Protein AF-A0A0E4FWB7-F1 (afdb_monomer_lite)

Sequence (224 aa):
MNDGNAMGQVIQIDEARIRDHLGEMVRGTVEETLNAMLEAEADQLCGAGRYERSPARQDTRAGSYERTLQTKAGDVNLKVPKLRRQTFETAIIERYRRRESSVEEALIEMYLAGISVWRVEDITEALWGTRVSPSTVSNLNKKIYTKIEAWRNRRIEGEHPPASPCVAPMEPIPVGETLSEDVASAQDGIAAKAASDHQELHDPPGQRQIGPVRSAPGPVNRRE

Secondary structure (DSSP, 8-state):
----SSSS-S----HHHHHHHHHHHHHHHHHHHHHHHHHHHHHHHHTS-TT---TT----EEEEEEEEEEETTEEEEEEEEEESSS----SSS-TT--B-HHHHHHHHHHHHTT--HHHHHHHHHHHHS-PPPHHHHHHHHHHHHHHHHHHHTSPPPS-PPPPPPPPPPPPPP--SS-HHHHHHHHHHHHHHHHHHHHHTTTS-S-----PPP-PPPPPP----

Foldseek 3Di:
DPPDPDPPPDDPPPVVVVVVVVLVVVLVVVQVVQQVVLQVLVCVVQVHHQVDDDPSGPWDWPFWDWDWAQEQSAIHIHTHIHIDPDGRQDPVDGDPHRYDPVVLVVLVVCVVVVNDLVNSQVVCCVRHVDGDDSVNSVVSVVVVVVVVVCVVPDDDDDDDDDDDDDPPPDPPPDPDDPCVPVVVVVVVVVVVVVVVVVVVVPDDPDDDDDPDDPDDDDDDDDDD

pLDDT: mean 75.45, std 18.62, range [37.5, 95.75]

Radius of gyration: 31.95 Å; chains: 1; bounding box: 83×54×104 Å

Organism: NCBI:txid1355477

Structure (mmCIF, N/CA/C/O backbone):
data_AF-A0A0E4FWB7-F1
#
_entry.id   AF-A0A0E4FWB7-F1
#
loop_
_atom_site.group_PDB
_atom_site.id
_atom_site.type_symbol
_atom_site.label_atom_id
_atom_site.label_alt_id
_atom_site.label_comp_id
_atom_site.label_asym_id
_atom_site.label_entity_id
_atom_site.label_seq_id
_atom_site.pdbx_PDB_ins_code
_atom_site.Cartn_x
_atom_site.Cartn_y
_atom_site.Cartn_z
_atom_site.occupancy
_atom_site.B_iso_or_equiv
_atom_site.auth_seq_id
_atom_site.auth_comp_id
_atom_site.auth_asym_id
_atom_site.auth_atom_id
_atom_site.pdbx_PDB_model_num
ATOM 1 N N . MET A 1 1 ? -37.761 -2.771 -54.861 1.00 48.12 1 MET A N 1
ATOM 2 C CA . MET A 1 1 ? -37.577 -3.594 -53.650 1.00 48.12 1 MET A CA 1
ATOM 3 C C . MET A 1 1 ? -36.101 -3.926 -53.553 1.00 48.12 1 MET A C 1
ATOM 5 O O . MET A 1 1 ? -35.614 -4.621 -54.428 1.00 48.12 1 MET A O 1
ATOM 9 N N . ASN A 1 2 ? -35.394 -3.340 -52.590 1.00 45.91 2 ASN A N 1
ATOM 10 C CA . ASN A 1 2 ? -34.049 -3.751 -52.177 1.00 45.91 2 ASN A CA 1
ATOM 11 C C . ASN A 1 2 ? -33.867 -3.280 -50.730 1.00 45.91 2 ASN A C 1
ATOM 13 O O . ASN A 1 2 ? -33.162 -2.317 -50.438 1.00 45.91 2 ASN A O 1
ATOM 17 N N . ASP A 1 3 ? -34.580 -3.963 -49.838 1.00 55.09 3 ASP A N 1
ATOM 18 C CA . ASP A 1 3 ? -34.481 -3.828 -48.387 1.00 55.09 3 ASP A CA 1
ATOM 19 C C . ASP A 1 3 ? -33.274 -4.641 -47.906 1.00 55.09 3 ASP A C 1
ATOM 21 O O . ASP A 1 3 ? -33.408 -5.739 -47.373 1.00 55.09 3 ASP A O 1
ATOM 25 N N . GLY A 1 4 ? -32.071 -4.150 -48.208 1.00 54.97 4 GLY A N 1
ATOM 26 C CA . GLY A 1 4 ? -30.845 -4.944 -48.089 1.00 54.97 4 GLY A CA 1
ATOM 27 C C . GLY A 1 4 ? -29.730 -4.358 -47.231 1.00 54.97 4 GLY A C 1
ATOM 28 O O . GLY A 1 4 ? -28.634 -4.903 -47.275 1.00 54.97 4 GLY A O 1
ATOM 29 N N . ASN A 1 5 ? -29.930 -3.257 -46.493 1.00 55.69 5 ASN A N 1
ATOM 30 C CA . ASN A 1 5 ? -28.815 -2.660 -45.738 1.00 55.69 5 ASN A CA 1
ATOM 31 C C . ASN A 1 5 ? -29.201 -1.898 -44.456 1.00 55.69 5 ASN A C 1
ATOM 33 O O . ASN A 1 5 ? -28.629 -0.856 -44.155 1.00 55.69 5 ASN A O 1
ATOM 37 N N . ALA A 1 6 ? -30.180 -2.395 -43.697 1.00 54.75 6 ALA A N 1
ATOM 38 C CA . ALA A 1 6 ? -30.651 -1.730 -42.474 1.00 54.75 6 ALA A CA 1
ATOM 39 C C . ALA A 1 6 ? -30.245 -2.429 -41.160 1.00 54.75 6 ALA A C 1
ATOM 41 O O . ALA A 1 6 ? -30.795 -2.099 -40.118 1.00 54.75 6 ALA A O 1
ATOM 42 N N . MET A 1 7 ? -29.310 -3.391 -41.179 1.00 49.75 7 MET A N 1
ATOM 43 C CA . MET A 1 7 ? -28.989 -4.209 -39.988 1.00 49.75 7 MET A CA 1
ATOM 44 C C . MET A 1 7 ? -27.490 -4.277 -39.636 1.00 49.75 7 MET A C 1
ATOM 46 O O . MET A 1 7 ? -27.093 -5.070 -38.790 1.00 49.75 7 MET A O 1
ATOM 50 N N . GLY A 1 8 ? -26.644 -3.447 -40.259 1.00 50.94 8 GLY A N 1
ATOM 51 C CA . GLY A 1 8 ? -25.196 -3.412 -39.988 1.00 50.94 8 GLY A CA 1
ATOM 52 C C . GLY A 1 8 ? -24.760 -2.462 -38.862 1.00 50.94 8 GLY A C 1
ATOM 53 O O . GLY A 1 8 ? -23.623 -2.534 -38.405 1.00 50.94 8 GLY A O 1
ATOM 54 N N . GLN A 1 9 ? -25.641 -1.573 -38.397 1.00 61.91 9 GLN A N 1
ATOM 55 C CA . GLN A 1 9 ? -25.381 -0.675 -37.267 1.00 61.91 9 GLN A CA 1
ATOM 56 C C . GLN A 1 9 ? -26.078 -1.208 -36.019 1.00 61.91 9 GLN A C 1
ATOM 58 O O . GLN A 1 9 ? -27.188 -0.777 -35.730 1.00 61.91 9 GLN A O 1
ATOM 63 N N . VAL A 1 10 ? -25.480 -2.137 -35.272 1.00 59.16 10 VAL A N 1
ATOM 64 C CA . VAL A 1 10 ? -26.071 -2.484 -33.962 1.00 59.16 10 VAL A CA 1
ATOM 65 C C . VAL A 1 10 ? -25.082 -2.470 -32.801 1.00 59.16 10 VAL A C 1
ATOM 67 O O . VAL A 1 10 ? -25.498 -2.087 -31.717 1.00 59.16 10 VAL A O 1
ATOM 70 N N . ILE A 1 11 ? -23.781 -2.739 -32.959 1.00 65.62 11 ILE A N 1
ATOM 71 C CA . ILE A 1 11 ? -22.827 -2.538 -31.848 1.00 65.62 11 ILE A CA 1
ATOM 72 C C . ILE A 1 11 ? -21.464 -2.111 -32.402 1.00 65.62 11 ILE A C 1
ATOM 74 O O . ILE A 1 11 ? -20.654 -2.941 -32.803 1.00 65.62 11 ILE A O 1
ATOM 78 N N . GLN A 1 12 ? -21.201 -0.804 -32.439 1.00 65.19 12 GLN A N 1
ATOM 79 C CA . GLN A 1 12 ? -19.830 -0.303 -32.552 1.00 65.19 12 GLN A CA 1
ATOM 80 C C . GLN A 1 12 ? -19.196 -0.450 -31.167 1.00 65.19 12 GLN A C 1
ATOM 82 O O . GLN A 1 12 ? -19.492 0.324 -30.258 1.00 65.19 12 GLN A O 1
ATOM 87 N N . ILE A 1 13 ? -18.402 -1.504 -30.981 1.00 72.69 13 ILE A N 1
ATOM 88 C CA . ILE A 1 13 ? -17.624 -1.693 -29.760 1.00 72.69 13 ILE A CA 1
ATOM 89 C C . ILE A 1 13 ? -16.444 -0.726 -29.818 1.00 72.69 13 ILE A C 1
ATOM 91 O O . ILE A 1 13 ? -15.466 -0.962 -30.522 1.00 72.69 13 ILE A O 1
ATOM 95 N N . ASP A 1 14 ? -16.560 0.379 -29.091 1.00 81.56 14 ASP A N 1
ATOM 96 C CA . ASP A 1 14 ? -15.439 1.278 -28.855 1.00 81.56 14 ASP A CA 1
ATOM 97 C C . ASP A 1 14 ? -14.491 0.626 -27.838 1.00 81.56 14 ASP A C 1
ATOM 99 O O . ASP A 1 14 ? -14.748 0.590 -26.632 1.00 81.56 14 ASP A O 1
ATOM 103 N N . GLU A 1 15 ? -13.408 0.047 -28.349 1.00 78.62 15 GLU A N 1
ATOM 104 C CA . GLU A 1 15 ? -12.421 -0.686 -27.560 1.00 78.62 15 GLU A CA 1
ATOM 105 C C . GLU A 1 15 ? -11.712 0.197 -26.521 1.00 78.62 15 GLU A C 1
ATOM 107 O O . GLU A 1 15 ? -11.289 -0.307 -25.479 1.00 78.62 15 GLU A O 1
ATOM 112 N N . ALA A 1 16 ? -11.569 1.502 -26.773 1.00 80.50 16 ALA A N 1
ATOM 113 C CA . ALA A 1 16 ? -11.002 2.425 -25.792 1.00 80.50 16 ALA A CA 1
ATOM 114 C C . ALA A 1 16 ? -11.984 2.618 -24.631 1.00 80.50 16 ALA A C 1
ATOM 116 O O . ALA A 1 16 ? -11.637 2.392 -23.473 1.00 80.50 16 ALA A O 1
ATOM 117 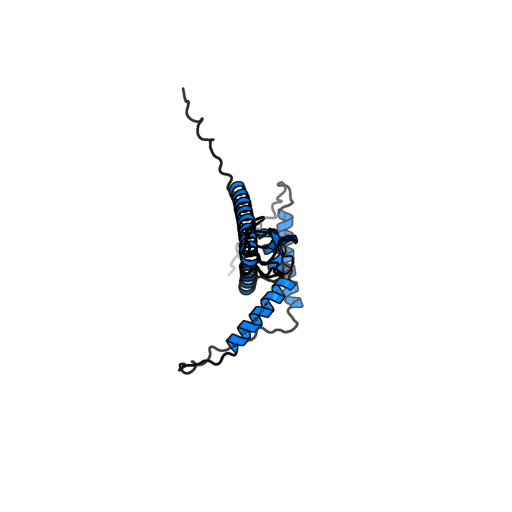N N . ARG A 1 17 ? -13.254 2.885 -24.949 1.00 81.75 17 ARG A N 1
ATOM 118 C CA . ARG A 1 17 ? -14.303 3.080 -23.942 1.00 81.75 17 ARG A CA 1
ATOM 119 C C . ARG A 1 17 ? -14.555 1.837 -23.086 1.00 81.75 17 ARG A C 1
ATOM 121 O O . ARG A 1 17 ? -14.819 1.965 -21.892 1.00 81.75 17 ARG A O 1
ATOM 128 N N . ILE A 1 18 ? -14.480 0.637 -23.669 1.00 86.00 18 ILE A N 1
ATOM 129 C CA . ILE A 1 18 ? -14.596 -0.613 -22.901 1.00 86.00 18 ILE A CA 1
ATOM 130 C C . ILE A 1 18 ? -13.411 -0.788 -21.954 1.00 86.00 18 ILE A C 1
ATOM 132 O O . ILE A 1 18 ? -13.620 -1.182 -20.808 1.00 86.00 18 ILE A O 1
ATOM 136 N N . ARG A 1 19 ? -12.182 -0.503 -22.405 1.00 83.69 19 ARG A N 1
ATOM 137 C CA . ARG A 1 19 ? -10.983 -0.614 -21.562 1.00 83.69 19 ARG A CA 1
ATOM 138 C C . ARG A 1 19 ? -11.035 0.337 -20.374 1.00 83.69 19 ARG A C 1
ATOM 140 O O . ARG A 1 19 ? -10.782 -0.108 -19.257 1.00 83.69 19 ARG A O 1
ATOM 147 N N . ASP A 1 20 ? -11.433 1.584 -20.599 1.00 84.81 20 ASP A N 1
ATOM 148 C CA . ASP A 1 20 ? -11.566 2.577 -19.531 1.00 84.81 20 ASP A CA 1
ATOM 149 C C . ASP A 1 20 ? -12.630 2.150 -18.516 1.00 84.81 20 ASP A C 1
ATOM 151 O O . ASP A 1 20 ? -12.369 2.093 -17.313 1.00 84.81 20 ASP A O 1
ATOM 155 N N . HIS A 1 21 ? -13.808 1.746 -19.000 1.00 86.38 21 HIS A N 1
ATOM 156 C CA . HIS A 1 21 ? -14.888 1.286 -18.134 1.00 86.38 21 HIS A CA 1
ATOM 157 C C . HIS A 1 21 ? -14.497 0.037 -17.332 1.00 86.38 21 HIS A C 1
ATOM 159 O O . HIS A 1 21 ? -14.759 -0.044 -16.133 1.00 86.38 21 HIS A O 1
ATOM 165 N N . LEU A 1 22 ? -13.826 -0.927 -17.967 1.00 87.94 22 LEU A N 1
ATOM 166 C CA . LEU A 1 22 ? -13.323 -2.117 -17.288 1.00 87.94 22 LEU A CA 1
ATOM 167 C C . LEU A 1 22 ?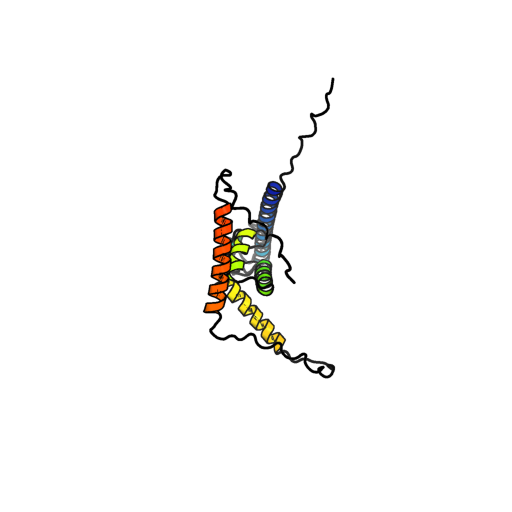 -12.285 -1.752 -16.220 1.00 87.94 22 LEU A C 1
ATOM 169 O O . LEU A 1 22 ? -12.335 -2.308 -15.125 1.00 87.94 22 LEU A O 1
ATOM 173 N N . GLY A 1 23 ? -11.385 -0.809 -16.508 1.00 86.62 23 GLY A N 1
ATOM 174 C CA . GLY A 1 23 ? -10.414 -0.298 -15.542 1.00 86.62 23 GLY A CA 1
ATOM 175 C C . GLY A 1 23 ? -11.087 0.301 -14.306 1.00 86.62 23 GLY A C 1
ATOM 176 O O . GLY A 1 23 ? -10.722 -0.033 -13.178 1.00 86.62 23 GLY A O 1
ATOM 177 N N . GLU A 1 24 ? -12.126 1.115 -14.500 1.00 87.50 24 GLU A N 1
ATOM 178 C CA . GLU A 1 24 ? -12.911 1.684 -13.401 1.00 87.50 24 GLU A CA 1
ATOM 179 C C . GLU A 1 24 ? -13.630 0.616 -12.574 1.00 87.50 24 GLU A C 1
ATOM 181 O O . GLU A 1 24 ? -13.594 0.681 -11.342 1.00 87.50 24 GLU A O 1
ATOM 186 N N . MET A 1 25 ? -14.241 -0.382 -13.223 1.00 91.50 25 MET A N 1
ATOM 187 C CA . MET A 1 25 ? -14.892 -1.491 -12.521 1.00 91.50 25 MET A CA 1
ATOM 188 C C . MET A 1 25 ? -13.889 -2.290 -11.691 1.00 91.50 25 MET A C 1
ATOM 190 O O . MET A 1 25 ? -14.137 -2.536 -10.514 1.00 91.50 25 MET A O 1
ATOM 194 N N . VAL A 1 26 ? -12.744 -2.659 -12.275 1.00 92.44 26 VAL A N 1
ATOM 195 C CA . VAL A 1 26 ? -11.693 -3.414 -11.576 1.00 92.44 26 VAL A CA 1
ATOM 196 C C . VAL A 1 26 ? -11.193 -2.627 -10.370 1.00 92.44 26 VAL A C 1
ATOM 198 O O . VAL A 1 26 ? -11.121 -3.182 -9.274 1.00 92.44 26 VAL A O 1
ATOM 201 N N . ARG A 1 27 ? -10.908 -1.331 -10.533 1.00 91.00 27 ARG A N 1
ATOM 202 C CA . ARG A 1 27 ? -10.499 -0.457 -9.426 1.00 91.00 27 ARG A CA 1
ATOM 203 C C . ARG A 1 27 ? -11.557 -0.417 -8.322 1.00 91.00 27 ARG A C 1
ATOM 205 O O . ARG A 1 27 ? -11.210 -0.572 -7.155 1.00 91.00 27 ARG A O 1
ATOM 212 N N . GLY A 1 28 ? -12.832 -0.264 -8.682 1.00 93.50 28 GLY A N 1
ATOM 213 C CA . GLY A 1 28 ? -13.946 -0.259 -7.730 1.00 93.50 28 GLY A CA 1
ATOM 214 C C . GLY A 1 28 ? -14.085 -1.579 -6.968 1.00 93.50 28 GLY A C 1
ATOM 215 O O . GLY A 1 28 ? -14.204 -1.574 -5.745 1.00 93.50 28 GLY A O 1
ATOM 216 N N . THR A 1 29 ? -13.988 -2.718 -7.658 1.00 95.06 29 THR A N 1
ATOM 217 C CA . THR A 1 29 ? -14.034 -4.042 -7.021 1.00 95.06 29 THR A CA 1
ATOM 218 C C . THR A 1 29 ? -12.842 -4.265 -6.093 1.00 95.06 29 THR A C 1
ATOM 220 O O . THR A 1 29 ? -13.014 -4.798 -4.997 1.00 95.06 29 THR A O 1
ATOM 223 N N . VAL A 1 30 ? -11.636 -3.843 -6.488 1.00 93.44 30 VAL A N 1
ATOM 224 C CA . VAL A 1 30 ? -10.444 -3.911 -5.628 1.00 93.44 30 VAL A CA 1
ATOM 225 C C . VAL A 1 30 ? -10.639 -3.054 -4.377 1.00 93.44 30 VAL A C 1
ATOM 227 O O . VAL A 1 30 ? -10.372 -3.528 -3.274 1.00 93.44 30 VAL A O 1
ATOM 230 N N . GLU A 1 31 ? -11.156 -1.833 -4.522 1.00 94.81 31 GLU A N 1
ATOM 231 C CA . GLU A 1 31 ? -11.464 -0.947 -3.395 1.00 94.81 31 GLU A CA 1
ATOM 232 C C . GLU A 1 31 ? -12.450 -1.574 -2.412 1.00 94.81 31 GLU A C 1
ATOM 234 O O . GLU A 1 31 ? -12.192 -1.622 -1.206 1.00 94.81 31 GLU A O 1
ATOM 239 N N . GLU A 1 32 ? -13.569 -2.079 -2.920 1.00 95.75 32 GLU A N 1
ATOM 240 C CA . GLU A 1 32 ? -14.603 -2.707 -2.105 1.00 95.75 32 GLU A CA 1
ATOM 241 C C . GLU A 1 32 ? -14.064 -3.944 -1.383 1.00 95.75 32 GLU A C 1
ATOM 243 O O . GLU A 1 32 ? -14.245 -4.084 -0.173 1.00 95.75 32 GLU A O 1
ATOM 248 N N . THR A 1 33 ? -13.326 -4.796 -2.097 1.00 95.19 33 THR A N 1
ATOM 249 C CA . THR A 1 33 ? -12.763 -6.030 -1.539 1.00 95.19 33 THR A CA 1
ATOM 250 C C . THR A 1 33 ? -11.736 -5.725 -0.450 1.00 95.19 33 THR A C 1
ATOM 252 O O . THR A 1 33 ? -11.799 -6.309 0.631 1.00 95.19 33 THR A O 1
ATOM 255 N N . LEU A 1 34 ? -10.815 -4.781 -0.679 1.00 93.44 34 LEU A N 1
ATOM 256 C CA . LEU A 1 34 ? -9.826 -4.381 0.328 1.00 93.44 34 LEU A CA 1
ATOM 257 C C . LEU A 1 34 ? -10.506 -3.809 1.576 1.00 93.44 34 LEU A C 1
ATOM 259 O O . LEU A 1 34 ? -10.158 -4.189 2.693 1.00 93.44 34 LEU A O 1
ATOM 263 N N . ASN A 1 35 ? -11.507 -2.946 1.404 1.00 94.88 35 ASN A N 1
ATOM 264 C CA . ASN A 1 35 ? -12.256 -2.377 2.522 1.00 94.88 35 ASN A CA 1
ATOM 265 C C . ASN A 1 35 ? -13.054 -3.4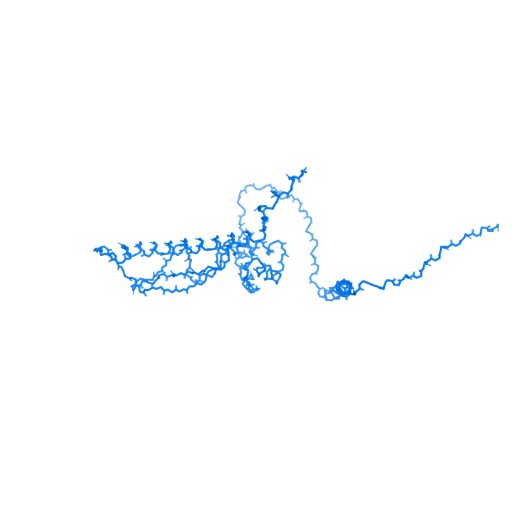39 3.296 1.00 94.88 35 ASN A C 1
ATOM 267 O O . ASN A 1 35 ? -13.068 -3.411 4.528 1.00 94.88 35 ASN A O 1
ATOM 271 N N . ALA A 1 36 ? -13.663 -4.402 2.603 1.00 94.50 36 ALA A N 1
ATOM 272 C CA . ALA A 1 36 ? -14.372 -5.515 3.229 1.00 94.50 36 ALA A CA 1
ATOM 273 C C . ALA A 1 36 ? -13.429 -6.414 4.041 1.00 94.50 36 ALA A C 1
ATOM 275 O O . ALA A 1 36 ? -13.768 -6.826 5.150 1.00 94.50 36 ALA A O 1
ATOM 276 N N . MET A 1 37 ? -12.223 -6.683 3.536 1.00 94.06 37 MET A N 1
ATOM 277 C CA . MET A 1 37 ? -11.242 -7.477 4.274 1.00 94.06 37 MET A CA 1
ATOM 278 C C . MET A 1 37 ? -10.705 -6.742 5.514 1.00 94.06 37 MET A C 1
ATOM 280 O O . MET A 1 37 ? -10.560 -7.363 6.563 1.00 94.06 37 MET A O 1
ATOM 284 N N . LEU A 1 38 ? -10.476 -5.424 5.440 1.00 92.81 38 LEU A N 1
ATOM 285 C CA . LEU A 1 38 ? -10.094 -4.617 6.611 1.00 92.81 38 LEU A CA 1
ATOM 286 C C . LEU A 1 38 ? -11.182 -4.630 7.695 1.00 92.81 38 LEU A C 1
ATOM 288 O O . LEU A 1 38 ? -10.888 -4.699 8.887 1.00 92.81 38 LEU A O 1
ATOM 292 N N . GLU A 1 39 ? -12.445 -4.567 7.286 1.00 91.75 39 GLU A N 1
ATOM 293 C CA . GLU A 1 39 ? -13.592 -4.671 8.186 1.00 91.75 39 GLU A CA 1
ATOM 294 C C . GLU A 1 39 ? -13.659 -6.055 8.855 1.00 91.75 39 GLU A C 1
ATOM 296 O O . GLU A 1 39 ? -13.852 -6.143 10.069 1.00 91.75 39 GLU A O 1
ATOM 301 N N . ALA A 1 40 ? -13.426 -7.125 8.089 1.00 92.50 40 ALA A N 1
ATOM 302 C CA . ALA A 1 40 ? -13.397 -8.492 8.600 1.00 92.50 40 ALA A CA 1
ATOM 303 C C . ALA A 1 40 ? -12.245 -8.726 9.594 1.00 92.50 40 ALA A C 1
ATOM 305 O O . ALA A 1 40 ? -12.457 -9.324 10.649 1.00 92.50 40 ALA A O 1
ATOM 306 N N . GLU A 1 41 ? -11.040 -8.217 9.317 1.00 92.31 41 GLU A N 1
ATOM 307 C CA . GLU A 1 41 ? -9.925 -8.265 10.275 1.00 92.31 41 GLU A CA 1
ATOM 308 C C . GLU A 1 41 ? -10.251 -7.485 11.558 1.00 92.31 41 GLU A C 1
ATOM 310 O O . GLU A 1 41 ? -9.935 -7.933 12.661 1.00 92.31 41 GLU A O 1
ATOM 315 N N . ALA A 1 42 ? -10.942 -6.345 11.451 1.00 91.19 42 ALA A N 1
ATOM 316 C CA . ALA A 1 42 ? -11.376 -5.587 12.622 1.00 91.19 42 ALA A CA 1
ATOM 317 C C . ALA A 1 42 ? -12.389 -6.356 13.478 1.00 91.19 42 ALA A C 1
ATOM 319 O O . ALA A 1 42 ? -12.338 -6.255 14.705 1.00 91.19 42 ALA A O 1
ATOM 320 N N . ASP A 1 43 ? -13.281 -7.135 12.867 1.00 91.19 43 ASP A N 1
ATOM 321 C CA . ASP A 1 43 ? -14.206 -8.009 13.595 1.00 91.19 43 ASP A CA 1
ATOM 322 C C . ASP A 1 43 ? -13.479 -9.154 14.297 1.00 91.19 43 ASP A C 1
ATOM 324 O O . ASP A 1 43 ? -13.768 -9.433 15.463 1.00 91.19 43 ASP A O 1
ATOM 328 N N . GLN A 1 44 ? -12.484 -9.755 13.640 1.00 90.06 44 GLN A N 1
ATOM 329 C CA . GLN A 1 44 ? -11.645 -10.790 14.246 1.00 90.06 44 GLN A CA 1
ATOM 330 C C . GLN A 1 44 ? -10.868 -10.255 15.455 1.00 90.06 44 GLN A C 1
ATOM 332 O O . GLN A 1 44 ? -10.886 -10.879 16.515 1.00 90.06 44 GLN A O 1
ATOM 337 N N . LEU A 1 45 ? -10.258 -9.070 15.342 1.00 89.12 45 LEU A N 1
ATOM 338 C CA . LEU A 1 45 ? -9.546 -8.425 16.452 1.00 89.12 45 LEU A CA 1
ATOM 339 C C . LEU A 1 45 ? -10.486 -7.998 17.590 1.00 89.12 45 LEU A C 1
ATOM 341 O O . LEU A 1 45 ? -10.120 -8.076 18.764 1.00 89.12 45 LEU A O 1
ATOM 345 N N . CYS A 1 46 ? -11.706 -7.554 17.270 1.00 89.25 46 CYS A N 1
ATOM 346 C CA . CYS A 1 46 ? -12.719 -7.235 18.279 1.00 89.25 46 CYS A CA 1
ATOM 347 C C . CYS A 1 46 ? -13.310 -8.487 18.948 1.00 89.25 46 CYS A C 1
ATOM 349 O O . CYS A 1 46 ? -13.828 -8.378 20.063 1.00 89.25 46 CYS A O 1
ATOM 351 N N . GLY A 1 47 ? -13.283 -9.638 18.269 1.00 89.31 47 GLY A N 1
ATOM 352 C CA . GLY A 1 47 ? -13.978 -10.868 18.659 1.00 89.31 47 GLY A CA 1
ATOM 353 C C . GLY A 1 47 ? -15.506 -10.787 18.542 1.00 89.31 47 GLY A C 1
ATOM 354 O O . GLY A 1 47 ? -16.211 -11.592 19.148 1.00 89.31 47 GLY A O 1
ATOM 355 N N . ALA A 1 48 ? -16.029 -9.780 17.839 1.00 89.62 48 ALA A N 1
ATOM 356 C CA . ALA A 1 48 ? -17.460 -9.533 17.676 1.00 89.62 48 ALA A CA 1
ATOM 357 C C . ALA A 1 48 ? -17.708 -8.602 16.487 1.00 89.62 48 ALA A C 1
ATOM 359 O O . ALA A 1 48 ? -16.968 -7.628 16.310 1.00 89.62 48 ALA A O 1
ATOM 360 N N . GLY A 1 49 ? -18.797 -8.839 15.757 1.00 87.31 49 GLY A N 1
ATOM 361 C CA . GLY A 1 49 ? -19.213 -8.029 14.621 1.00 87.31 49 GLY A CA 1
ATOM 362 C C . GLY A 1 49 ? -19.571 -6.589 14.989 1.00 87.31 49 GLY A C 1
ATOM 363 O O . GLY A 1 49 ? -19.749 -6.210 16.161 1.00 87.31 49 GLY A O 1
ATOM 364 N N . ARG A 1 50 ? -19.728 -5.741 13.972 1.00 84.38 50 ARG A N 1
ATOM 365 C CA . ARG A 1 50 ? -20.161 -4.352 14.166 1.00 84.38 50 ARG A CA 1
ATOM 366 C C . ARG A 1 50 ? -21.540 -4.296 14.844 1.00 84.38 50 ARG A C 1
ATOM 368 O O . ARG A 1 50 ? -22.506 -4.869 14.362 1.00 84.38 50 ARG A O 1
ATOM 375 N N . TYR A 1 51 ? -21.621 -3.576 15.968 1.00 86.19 51 TYR A N 1
ATOM 376 C CA . TYR A 1 51 ? -22.811 -3.456 16.836 1.00 86.19 51 TYR A CA 1
ATOM 377 C C . TYR A 1 51 ? -23.309 -4.755 17.492 1.00 86.19 51 TYR A C 1
ATOM 379 O O . TYR A 1 51 ? -24.295 -4.726 18.229 1.00 86.19 51 TYR A O 1
ATOM 387 N N . GLU A 1 52 ? -22.610 -5.872 17.308 1.00 88.44 52 GLU A N 1
ATOM 388 C CA . GLU A 1 52 ? -22.967 -7.137 17.936 1.00 88.44 52 GLU A CA 1
ATOM 389 C C . GLU A 1 52 ? -22.701 -7.093 19.448 1.00 88.44 52 GLU A C 1
ATOM 391 O O . GLU A 1 52 ? -21.622 -6.695 19.910 1.00 88.44 52 GLU A O 1
ATOM 396 N N . ARG A 1 53 ? -23.686 -7.511 20.244 1.00 87.12 53 ARG A N 1
ATOM 397 C CA . ARG A 1 53 ? -23.519 -7.666 21.691 1.00 87.12 53 ARG A CA 1
ATOM 398 C C . ARG A 1 53 ? -23.028 -9.076 21.978 1.00 87.12 53 ARG A C 1
ATOM 400 O O . ARG A 1 53 ? -23.825 -10.001 22.054 1.00 87.12 53 ARG A O 1
ATOM 407 N N . SER A 1 54 ? -21.721 -9.209 22.165 1.00 89.12 54 SER A N 1
ATOM 408 C CA . SER A 1 54 ? -21.087 -10.463 22.562 1.00 89.12 54 SER A CA 1
ATOM 409 C C . SER A 1 54 ? -20.330 -10.271 23.877 1.00 89.12 54 SER A C 1
ATOM 411 O O . SER A 1 54 ? -19.622 -9.268 24.020 1.00 89.12 54 SER A O 1
ATOM 413 N N . PRO A 1 55 ? -20.440 -11.209 24.836 1.00 86.38 55 PRO A N 1
ATOM 414 C CA . PRO A 1 55 ? -19.635 -11.181 26.055 1.00 86.38 55 PRO A CA 1
ATOM 415 C C . PRO A 1 55 ? -18.140 -11.410 25.777 1.00 86.38 55 PRO A C 1
ATOM 417 O O . PRO A 1 55 ? -17.315 -11.062 26.613 1.00 86.38 55 PRO A O 1
ATOM 420 N N . ALA A 1 56 ? -17.783 -11.953 24.606 1.00 86.56 56 ALA A N 1
ATOM 421 C CA . ALA A 1 56 ? -16.400 -12.174 24.180 1.00 86.56 56 ALA A CA 1
ATOM 422 C C . ALA A 1 56 ? -15.748 -10.939 23.523 1.00 86.56 56 ALA A C 1
ATOM 424 O O . ALA A 1 56 ? -14.599 -11.012 23.089 1.00 86.56 56 ALA A O 1
ATOM 425 N N . ARG A 1 57 ? -16.461 -9.804 23.432 1.00 89.25 57 ARG A N 1
ATOM 426 C CA . ARG A 1 57 ? -15.953 -8.573 22.810 1.00 89.25 57 ARG A CA 1
ATOM 427 C C . ARG A 1 57 ? -14.743 -8.037 23.583 1.00 89.25 57 ARG A C 1
ATOM 429 O O . ARG A 1 57 ? -14.870 -7.625 24.734 1.00 89.25 57 ARG A O 1
ATOM 436 N N . GLN A 1 58 ? -13.599 -7.962 22.911 1.00 88.06 58 GLN A N 1
ATOM 437 C CA . GLN A 1 58 ? -12.346 -7.466 23.490 1.00 88.06 58 GLN A CA 1
ATOM 438 C C . GLN A 1 58 ? -12.171 -5.955 23.309 1.00 88.06 58 GLN A C 1
ATOM 440 O O . GLN A 1 58 ? -11.628 -5.276 24.182 1.00 88.06 58 GLN A O 1
ATOM 445 N N . ASP A 1 59 ? -12.647 -5.413 22.185 1.00 88.38 59 ASP A N 1
ATOM 446 C CA . ASP A 1 59 ? -12.541 -3.988 21.880 1.00 88.38 59 ASP A CA 1
ATOM 447 C C . ASP A 1 59 ? -13.768 -3.457 21.115 1.00 88.38 59 ASP A C 1
ATOM 449 O O . ASP A 1 59 ? -14.670 -4.187 20.686 1.00 88.38 59 ASP A O 1
ATOM 453 N N . THR A 1 60 ? -13.840 -2.135 20.999 1.00 88.94 60 THR A N 1
ATOM 454 C CA . THR A 1 60 ? -14.881 -1.404 20.280 1.00 88.94 60 THR A CA 1
ATOM 455 C C . THR A 1 60 ? -14.248 -0.445 19.286 1.00 88.94 60 THR A C 1
ATOM 457 O O . THR A 1 60 ? -13.168 0.102 19.505 1.00 88.94 60 THR A O 1
ATOM 460 N N . ARG A 1 61 ? -14.957 -0.197 18.190 1.00 89.88 61 ARG A N 1
ATOM 461 C CA . ARG A 1 61 ? -14.497 0.696 17.131 1.00 89.88 61 ARG A CA 1
ATOM 462 C C . ARG A 1 61 ? -14.653 2.172 17.512 1.00 89.88 61 ARG A C 1
ATOM 464 O O . ARG A 1 61 ? -15.597 2.568 18.199 1.00 89.88 61 ARG A O 1
ATOM 471 N N . ALA A 1 62 ? -13.723 2.987 17.032 1.00 91.56 62 ALA A N 1
ATOM 472 C CA . ALA A 1 62 ? -13.609 4.428 17.248 1.00 91.56 62 ALA A CA 1
ATOM 473 C C . ALA A 1 62 ? -13.734 5.214 15.927 1.00 91.56 62 ALA A C 1
ATOM 475 O O . ALA A 1 62 ? -13.098 6.251 15.750 1.00 91.56 62 ALA A O 1
ATOM 476 N N . GLY A 1 63 ? -14.527 4.695 14.984 1.00 91.00 63 GLY A N 1
ATOM 477 C CA . GLY A 1 63 ? -14.637 5.226 13.625 1.00 91.00 63 GLY A CA 1
ATOM 478 C C . GLY A 1 63 ? -13.575 4.654 12.684 1.00 91.00 63 GLY A C 1
ATOM 479 O O . GLY A 1 63 ? -13.050 3.564 12.913 1.00 91.00 63 GLY A O 1
ATOM 480 N N . SER A 1 64 ? -13.270 5.391 11.624 1.00 92.56 64 SER A N 1
ATOM 481 C CA . SER A 1 64 ? -12.278 5.035 10.607 1.00 92.56 64 SER A CA 1
ATOM 482 C C .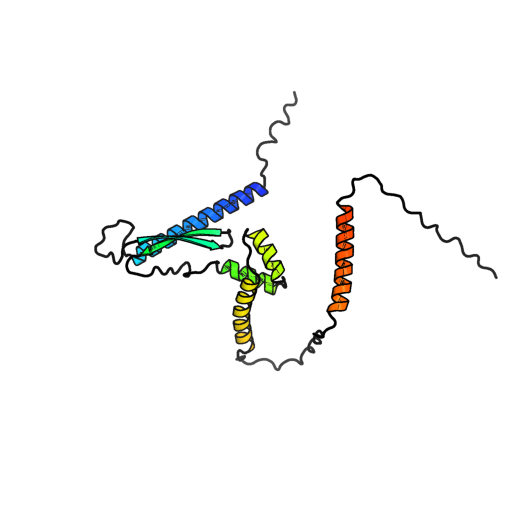 SER A 1 64 ? -11.508 6.278 10.160 1.00 92.56 64 SER A C 1
ATOM 484 O O . SER A 1 64 ? -11.851 7.409 10.515 1.00 92.56 64 SER A O 1
ATOM 486 N N . TYR A 1 65 ? -10.419 6.075 9.429 1.00 92.69 65 TYR A N 1
ATOM 487 C CA . TYR A 1 65 ? -9.752 7.131 8.673 1.00 92.69 65 TYR A CA 1
ATOM 488 C C . TYR A 1 65 ? -9.519 6.670 7.243 1.00 92.69 65 TYR A C 1
ATOM 490 O O . TYR A 1 65 ? -9.386 5.474 6.988 1.00 92.69 65 TYR A O 1
ATOM 498 N N . GLU A 1 66 ? -9.464 7.630 6.330 1.00 93.81 66 GLU A N 1
ATOM 499 C CA . GLU A 1 66 ? -9.220 7.363 4.919 1.00 93.81 66 GLU A CA 1
ATOM 500 C C . GLU A 1 66 ? -7.730 7.481 4.597 1.00 93.81 66 GLU A C 1
ATOM 502 O O . GLU A 1 66 ? -7.025 8.343 5.137 1.00 93.81 66 GLU A O 1
ATOM 507 N N . ARG A 1 67 ? -7.237 6.593 3.733 1.00 92.69 67 ARG A N 1
ATOM 508 C CA . ARG A 1 67 ? -5.915 6.705 3.113 1.00 92.69 67 ARG A CA 1
ATOM 509 C C . ARG A 1 67 ? -5.947 6.168 1.691 1.00 92.69 67 ARG A C 1
ATOM 511 O O . ARG A 1 67 ? -6.593 5.162 1.426 1.00 92.69 67 ARG A O 1
ATOM 518 N N . THR A 1 68 ? -5.166 6.775 0.810 1.00 92.25 68 THR A N 1
ATOM 519 C CA . THR A 1 68 ? -4.975 6.268 -0.552 1.00 92.25 68 THR A CA 1
ATOM 520 C C . THR A 1 68 ? -3.875 5.208 -0.579 1.00 92.25 68 THR A C 1
ATOM 522 O O . THR A 1 68 ? -2.821 5.385 0.045 1.00 92.25 68 THR A O 1
ATOM 525 N N . LEU A 1 69 ? -4.109 4.116 -1.305 1.00 91.56 69 LEU A N 1
ATOM 526 C CA . LEU A 1 69 ? -3.113 3.099 -1.635 1.00 91.56 69 LEU A CA 1
ATOM 527 C C . LEU A 1 69 ? -2.967 3.017 -3.153 1.00 91.56 69 LEU A C 1
ATOM 529 O O . LEU A 1 69 ? -3.958 2.849 -3.860 1.00 91.56 69 LEU A O 1
ATOM 533 N N . GLN A 1 70 ? -1.728 3.093 -3.635 1.00 89.12 70 GLN A N 1
ATOM 534 C CA . GLN A 1 70 ? -1.436 2.909 -5.053 1.00 89.12 70 GLN A CA 1
ATOM 535 C C . GLN A 1 70 ? -1.348 1.412 -5.351 1.00 89.12 70 GLN A C 1
ATOM 537 O O . GLN A 1 70 ? -0.513 0.707 -4.769 1.00 89.12 70 GLN A O 1
ATOM 542 N N . THR A 1 71 ? -2.211 0.936 -6.242 1.00 88.69 71 THR A N 1
ATOM 543 C CA . THR A 1 71 ? -2.263 -0.457 -6.701 1.00 88.69 71 THR A CA 1
ATOM 544 C C . THR A 1 71 ? -2.008 -0.521 -8.201 1.00 88.69 71 THR A C 1
ATOM 546 O O . THR A 1 71 ? -2.042 0.498 -8.891 1.00 88.69 71 THR A O 1
ATOM 549 N N . LYS A 1 72 ? -1.808 -1.723 -8.745 1.00 84.94 72 LYS A N 1
ATOM 550 C CA . LYS A 1 72 ? -1.693 -1.909 -10.201 1.00 84.94 72 LYS A CA 1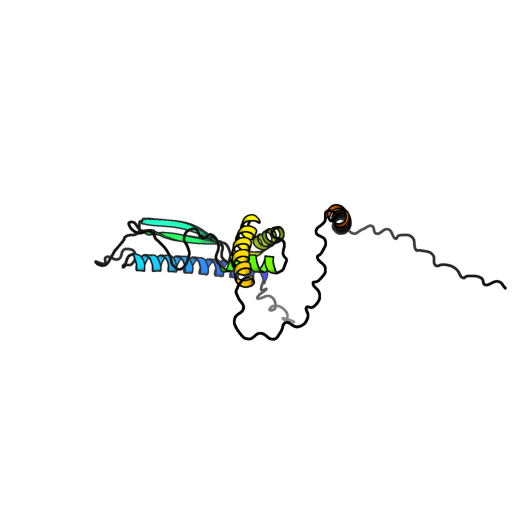
ATOM 551 C C . LYS A 1 72 ? -2.926 -1.424 -10.984 1.00 84.94 72 LYS A C 1
ATOM 553 O O . LYS A 1 72 ? -2.790 -1.020 -12.134 1.00 84.94 72 LYS A O 1
ATOM 558 N N . ALA A 1 73 ? -4.111 -1.468 -10.370 1.00 84.88 73 ALA A N 1
ATOM 559 C CA . ALA A 1 73 ? -5.361 -0.980 -10.958 1.00 84.88 73 ALA A CA 1
ATOM 560 C C . ALA A 1 73 ? -5.541 0.549 -10.828 1.00 84.88 73 ALA A C 1
ATOM 562 O O . ALA A 1 73 ? -6.552 1.088 -11.276 1.00 84.88 73 ALA A O 1
ATOM 563 N N . GLY A 1 74 ? -4.581 1.244 -10.210 1.00 85.94 74 GLY A N 1
ATOM 564 C CA . GLY A 1 74 ? -4.624 2.673 -9.916 1.00 85.94 74 GLY A CA 1
ATOM 565 C C . GLY A 1 74 ? -4.750 2.968 -8.421 1.00 85.94 74 GLY A C 1
ATOM 566 O O . GLY A 1 74 ? -4.570 2.096 -7.563 1.00 85.94 74 GLY A O 1
ATOM 567 N N . ASP A 1 75 ? -5.050 4.225 -8.109 1.00 89.44 75 ASP A N 1
ATOM 568 C CA . ASP A 1 75 ? -5.245 4.687 -6.736 1.00 89.44 75 ASP A CA 1
ATOM 569 C C . ASP A 1 75 ? -6.592 4.229 -6.170 1.00 89.44 75 ASP A C 1
ATOM 571 O O . ASP A 1 75 ? -7.642 4.421 -6.781 1.00 89.44 75 ASP A O 1
ATOM 575 N N . VAL A 1 76 ? -6.547 3.651 -4.972 1.00 92.19 76 VAL A N 1
ATOM 576 C CA . VAL A 1 76 ? -7.701 3.097 -4.257 1.00 92.19 76 VAL A CA 1
ATOM 577 C C . VAL A 1 76 ? -7.858 3.797 -2.908 1.00 92.19 76 VAL A C 1
ATOM 579 O O . VAL A 1 76 ? -6.861 4.006 -2.205 1.00 92.19 76 VAL A O 1
ATOM 582 N N . ASN A 1 77 ? -9.090 4.144 -2.511 1.00 93.94 77 ASN A N 1
ATOM 583 C CA . ASN A 1 77 ? -9.357 4.746 -1.201 1.00 93.94 77 ASN A CA 1
ATOM 584 C C . ASN A 1 77 ? -9.691 3.676 -0.145 1.00 93.94 77 ASN A C 1
ATOM 586 O O . ASN A 1 77 ? -10.682 2.949 -0.223 1.00 93.94 77 ASN A O 1
ATOM 590 N N . LEU A 1 78 ? -8.850 3.588 0.882 1.00 93.94 78 LEU A N 1
ATOM 591 C CA . LEU A 1 78 ? -9.001 2.650 1.986 1.00 93.94 78 LEU A CA 1
ATOM 592 C C . LEU A 1 78 ? -9.601 3.331 3.212 1.00 93.94 78 LEU A C 1
ATOM 594 O O . LEU A 1 78 ? -9.033 4.283 3.751 1.00 93.94 78 LEU A O 1
ATOM 598 N N . LYS A 1 79 ? -10.682 2.757 3.737 1.00 94.00 79 LYS A N 1
ATOM 599 C CA . LYS A 1 79 ? -11.338 3.145 4.989 1.00 94.00 79 LYS A CA 1
ATOM 600 C C . LYS A 1 79 ? -10.834 2.267 6.122 1.00 94.00 79 LYS A C 1
ATOM 602 O O . LYS A 1 79 ? -11.448 1.268 6.478 1.00 94.00 79 LYS A O 1
ATOM 607 N N . VAL A 1 80 ? -9.709 2.651 6.710 1.00 92.94 80 VAL A N 1
ATOM 608 C CA . VAL A 1 80 ? -9.051 1.858 7.751 1.00 92.94 80 VAL A CA 1
ATOM 609 C C . VAL A 1 80 ? -9.783 2.028 9.093 1.00 92.94 80 VAL A C 1
ATOM 611 O O . VAL A 1 80 ? -9.872 3.158 9.598 1.00 92.94 80 VAL A O 1
ATOM 614 N N . PRO A 1 81 ? -10.291 0.942 9.706 1.00 92.50 81 PRO A N 1
ATOM 615 C CA . PRO A 1 81 ? -10.932 0.995 11.015 1.00 92.50 81 PRO A CA 1
ATOM 616 C C . PRO A 1 81 ? -9.983 1.470 12.122 1.00 92.50 81 PRO A C 1
ATOM 618 O O . PRO A 1 81 ? -8.786 1.179 12.126 1.00 92.50 81 PRO A O 1
ATOM 621 N N . LYS A 1 82 ? -10.528 2.195 13.101 1.00 91.94 82 LYS A N 1
ATOM 622 C CA . LYS A 1 82 ? -9.840 2.527 14.354 1.00 91.94 82 LYS A CA 1
ATOM 623 C C . LYS A 1 82 ? -10.462 1.736 15.493 1.00 91.94 82 LYS A C 1
ATOM 625 O O . LYS A 1 82 ? -11.683 1.734 15.648 1.00 91.94 82 LYS A O 1
ATOM 630 N N . LEU A 1 83 ? -9.626 1.116 16.315 1.00 91.50 83 LEU A N 1
ATOM 631 C CA . LEU A 1 83 ? -10.033 0.475 17.564 1.00 91.50 83 LEU A CA 1
ATOM 632 C C . LEU A 1 83 ? -9.764 1.422 18.746 1.00 91.50 83 LEU A C 1
ATOM 634 O O . LEU A 1 83 ? -8.966 2.355 18.624 1.00 91.50 83 LEU A O 1
ATOM 638 N N . ARG A 1 84 ? -10.487 1.259 19.862 1.00 90.19 84 ARG A N 1
ATOM 639 C CA . ARG A 1 84 ? -10.387 2.168 21.019 1.00 90.19 84 ARG A CA 1
ATOM 640 C C . ARG A 1 84 ? -9.198 1.868 21.917 1.00 90.19 84 ARG A C 1
ATOM 642 O O . ARG A 1 84 ? -8.639 2.807 22.477 1.00 90.19 84 ARG A O 1
ATOM 649 N N . ARG A 1 85 ? -8.863 0.594 22.113 1.00 88.06 85 ARG A N 1
ATOM 650 C CA . ARG A 1 85 ? -7.813 0.169 23.048 1.00 88.06 85 ARG A CA 1
ATOM 651 C C . ARG A 1 85 ? -6.583 -0.336 22.311 1.00 88.06 85 ARG A C 1
ATOM 653 O O . ARG A 1 85 ? -5.474 -0.002 22.710 1.00 88.06 85 ARG A O 1
ATOM 660 N N . GLN A 1 86 ? -6.779 -1.137 21.268 1.00 85.25 86 GLN A N 1
ATOM 661 C CA . GLN A 1 86 ? -5.696 -1.781 20.531 1.00 85.25 86 GLN A CA 1
ATOM 662 C C . GLN A 1 86 ? -5.290 -0.978 19.292 1.00 85.25 86 GLN A C 1
ATOM 664 O O . GLN A 1 86 ? -6.103 -0.290 18.672 1.00 85.25 86 GLN A O 1
ATOM 669 N N . THR A 1 87 ? -4.022 -1.082 18.900 1.00 85.31 87 THR A N 1
ATOM 670 C CA . THR A 1 87 ? -3.582 -0.573 17.599 1.00 85.31 87 THR A CA 1
ATOM 671 C C . THR A 1 87 ? -4.067 -1.532 16.524 1.00 85.31 87 THR A C 1
ATOM 673 O O . THR A 1 87 ? -3.788 -2.723 16.580 1.00 85.31 87 THR A O 1
ATOM 676 N N . PHE A 1 88 ? -4.797 -1.011 15.540 1.00 86.88 88 PHE A N 1
ATOM 677 C CA . PHE A 1 88 ? -5.201 -1.798 14.383 1.00 86.88 88 PHE A CA 1
ATOM 678 C C . PHE A 1 88 ? -3.986 -2.026 13.472 1.00 86.88 88 PHE A C 1
ATOM 680 O O . PHE A 1 88 ? -3.486 -1.080 12.850 1.00 86.88 88 PHE A O 1
ATOM 687 N N . GLU A 1 89 ? -3.498 -3.264 13.456 1.00 85.62 89 GLU A N 1
ATOM 688 C CA . GLU A 1 89 ? -2.431 -3.757 12.587 1.00 85.62 89 GLU A CA 1
ATOM 689 C C . GLU A 1 89 ? -2.996 -4.892 11.736 1.00 85.62 89 GLU A C 1
ATOM 691 O O . GLU A 1 89 ? -3.550 -5.853 12.262 1.00 85.62 89 GLU A O 1
ATOM 696 N N . THR A 1 90 ? -2.899 -4.736 10.419 1.00 83.31 90 THR A N 1
ATOM 697 C CA . THR A 1 90 ? -3.518 -5.627 9.432 1.00 83.31 90 THR A CA 1
ATOM 698 C C . THR A 1 90 ? -2.462 -6.482 8.759 1.00 83.31 90 THR A C 1
ATOM 700 O O . THR A 1 90 ? -1.398 -5.963 8.405 1.00 83.31 90 THR A O 1
ATOM 703 N N . ALA A 1 91 ? -2.757 -7.759 8.521 1.00 82.81 91 ALA A N 1
ATOM 704 C CA . ALA A 1 91 ? -1.842 -8.649 7.807 1.00 82.81 91 ALA A CA 1
ATOM 705 C C . ALA A 1 91 ? -1.866 -8.393 6.292 1.00 82.81 91 ALA A C 1
ATOM 707 O O . ALA A 1 91 ? -0.872 -8.622 5.607 1.00 82.81 91 ALA A O 1
ATOM 708 N N . ILE A 1 92 ? -2.987 -7.882 5.774 1.00 83.19 92 ILE A N 1
ATOM 709 C CA . ILE A 1 92 ? -3.176 -7.634 4.338 1.00 83.19 92 ILE A CA 1
ATOM 710 C C . ILE A 1 92 ? -2.358 -6.430 3.858 1.00 83.19 92 ILE A C 1
ATOM 712 O O . ILE A 1 92 ? -1.753 -6.471 2.790 1.00 83.19 92 ILE A O 1
ATOM 716 N N . ILE A 1 93 ? -2.356 -5.333 4.623 1.00 86.75 93 ILE A N 1
ATOM 717 C CA . ILE A 1 93 ? -1.725 -4.075 4.207 1.00 86.75 93 ILE A CA 1
ATOM 718 C C . ILE A 1 93 ? -0.896 -3.511 5.348 1.00 86.75 93 ILE A C 1
ATOM 720 O O . ILE A 1 93 ? -1.424 -3.098 6.373 1.00 86.75 93 ILE A O 1
ATOM 724 N N . GLU A 1 94 ? 0.407 -3.380 5.148 1.00 85.56 94 GLU A N 1
ATOM 725 C CA . GLU A 1 94 ? 1.262 -2.774 6.162 1.00 85.56 94 GLU A CA 1
ATOM 726 C C . GLU A 1 94 ? 0.850 -1.328 6.504 1.00 85.56 94 GLU A C 1
ATOM 728 O O . GLU A 1 94 ? 0.358 -0.532 5.678 1.00 85.56 94 GLU A O 1
ATOM 733 N N . ARG A 1 95 ? 1.089 -0.964 7.766 1.00 85.31 95 ARG A N 1
ATOM 734 C CA . ARG A 1 95 ? 0.864 0.391 8.265 1.00 85.31 95 ARG A CA 1
ATOM 735 C C . ARG A 1 95 ? 1.792 1.370 7.543 1.00 85.31 95 ARG A C 1
ATOM 737 O O . ARG A 1 95 ? 2.976 1.108 7.380 1.00 85.31 95 ARG A O 1
ATOM 744 N N . TYR A 1 96 ? 1.250 2.511 7.112 1.00 83.75 96 TYR A N 1
ATOM 745 C CA . TYR A 1 96 ? 1.960 3.567 6.360 1.00 83.75 96 TYR A CA 1
ATOM 746 C C . TYR A 1 96 ? 2.482 3.184 4.971 1.00 83.75 96 TYR A C 1
ATOM 748 O O . TYR A 1 96 ? 3.051 4.034 4.279 1.00 83.75 96 TYR A O 1
ATOM 756 N N . ARG A 1 97 ? 2.253 1.950 4.520 1.00 88.12 97 ARG A N 1
ATOM 757 C CA . ARG A 1 97 ? 2.575 1.561 3.154 1.00 88.12 97 ARG A CA 1
ATOM 758 C C . ARG A 1 97 ? 1.692 2.339 2.179 1.00 88.12 97 ARG A C 1
ATOM 760 O O . ARG A 1 97 ? 0.472 2.381 2.340 1.00 88.12 97 ARG A O 1
ATOM 767 N N . ARG A 1 98 ? 2.338 3.016 1.224 1.00 88.31 98 ARG A N 1
ATOM 768 C CA . ARG A 1 98 ? 1.680 3.848 0.200 1.00 88.31 98 ARG A CA 1
ATOM 769 C C . ARG A 1 98 ? 1.466 3.111 -1.118 1.00 88.31 98 ARG A C 1
ATOM 771 O O . ARG A 1 98 ? 0.611 3.525 -1.886 1.00 88.31 98 ARG A O 1
ATOM 778 N N . ARG A 1 99 ? 2.238 2.053 -1.379 1.00 88.56 99 ARG A N 1
ATOM 779 C CA . ARG A 1 99 ? 2.248 1.308 -2.643 1.00 88.56 99 ARG A CA 1
ATOM 780 C C . ARG A 1 99 ? 2.197 -0.185 -2.379 1.00 88.56 99 ARG A C 1
ATOM 782 O O . ARG A 1 99 ? 2.846 -0.666 -1.448 1.00 88.56 99 ARG A O 1
ATOM 789 N N . GLU A 1 100 ? 1.441 -0.893 -3.199 1.00 89.69 100 GLU A N 1
ATOM 790 C CA . GLU A 1 100 ? 1.448 -2.352 -3.252 1.00 89.69 100 GLU A CA 1
ATOM 791 C C . GLU A 1 100 ? 2.837 -2.890 -3.657 1.00 89.69 100 GLU A C 1
ATOM 793 O O . GLU A 1 100 ? 3.536 -2.266 -4.459 1.00 89.69 100 GLU A O 1
ATOM 798 N N . SER A 1 101 ? 3.227 -4.066 -3.147 1.00 88.19 101 SER A N 1
ATOM 799 C CA . SER A 1 101 ? 4.477 -4.745 -3.534 1.00 88.19 101 SER A CA 1
ATOM 800 C C . SER A 1 101 ? 4.605 -4.936 -5.046 1.00 88.19 101 SER A C 1
ATOM 802 O O . SER A 1 101 ? 5.672 -4.681 -5.591 1.00 88.19 101 SER A O 1
ATOM 804 N N . SER A 1 102 ? 3.521 -5.302 -5.735 1.00 87.75 102 SER A N 1
ATOM 805 C CA . SER A 1 102 ? 3.540 -5.542 -7.184 1.00 87.75 102 SER A CA 1
ATOM 806 C C . SER A 1 102 ? 3.895 -4.289 -7.993 1.00 87.75 102 SER A C 1
ATOM 808 O O . SER A 1 102 ? 4.529 -4.380 -9.041 1.00 87.75 102 SER A O 1
ATOM 810 N N . VAL A 1 103 ? 3.518 -3.099 -7.504 1.00 88.12 103 VAL A N 1
ATOM 811 C CA . VAL A 1 103 ? 3.905 -1.822 -8.128 1.00 88.12 103 VAL A CA 1
ATOM 812 C C . VAL A 1 103 ? 5.396 -1.571 -7.924 1.00 88.12 103 VAL A C 1
ATOM 814 O O . VAL A 1 103 ? 6.087 -1.171 -8.855 1.00 88.12 103 VAL A O 1
ATOM 817 N N . GLU A 1 104 ? 5.912 -1.828 -6.721 1.00 89.00 104 GLU A N 1
ATOM 818 C CA . GLU A 1 104 ? 7.344 -1.713 -6.438 1.00 89.00 104 GLU A CA 1
ATOM 819 C C . GLU A 1 104 ? 8.160 -2.664 -7.330 1.00 89.00 104 GLU A C 1
ATOM 821 O O . GLU A 1 104 ? 9.135 -2.239 -7.945 1.00 89.00 104 GLU A O 1
ATOM 826 N N . GLU A 1 105 ? 7.729 -3.915 -7.483 1.00 89.62 105 GLU A N 1
ATOM 827 C CA . GLU A 1 105 ? 8.372 -4.906 -8.355 1.00 89.62 105 GLU A CA 1
ATOM 828 C C . GLU A 1 105 ? 8.442 -4.451 -9.818 1.00 89.62 105 GLU A C 1
ATOM 830 O O . GLU A 1 105 ? 9.514 -4.507 -10.421 1.00 89.62 105 GLU A O 1
ATOM 835 N N . ALA A 1 106 ? 7.351 -3.908 -10.363 1.00 89.56 106 ALA A N 1
ATOM 836 C CA . ALA A 1 106 ? 7.333 -3.385 -11.728 1.00 89.56 106 ALA A CA 1
ATOM 837 C C . ALA A 1 106 ? 8.324 -2.220 -11.930 1.00 89.56 106 ALA A C 1
ATOM 839 O O . ALA A 1 106 ? 8.994 -2.146 -12.958 1.00 89.56 106 ALA A O 1
ATOM 840 N N . LEU A 1 107 ? 8.471 -1.326 -10.943 1.00 89.31 107 LEU A N 1
ATOM 841 C CA . LEU A 1 107 ? 9.447 -0.225 -11.007 1.00 89.31 107 LEU A CA 1
ATOM 842 C C . LEU A 1 107 ? 10.891 -0.737 -11.067 1.00 89.31 107 LEU A C 1
ATOM 844 O O . LEU A 1 107 ? 11.737 -0.169 -11.758 1.00 89.31 107 LEU A O 1
ATOM 848 N N . ILE A 1 108 ? 11.175 -1.807 -10.327 1.00 90.06 108 ILE A N 1
ATOM 849 C CA . ILE A 1 108 ? 12.492 -2.444 -10.293 1.00 90.06 108 ILE A CA 1
ATOM 850 C C . ILE A 1 108 ? 12.781 -3.118 -11.627 1.00 90.06 108 ILE A C 1
ATOM 852 O O . ILE A 1 108 ? 13.874 -2.964 -12.167 1.00 90.06 108 ILE A O 1
ATOM 856 N N . GLU A 1 109 ? 11.812 -3.860 -12.157 1.00 90.38 109 GLU A N 1
ATOM 857 C CA . GLU A 1 109 ? 11.935 -4.548 -13.438 1.00 90.38 109 GLU A CA 1
ATOM 858 C C . GLU A 1 109 ? 12.232 -3.557 -14.569 1.00 90.38 109 GLU A C 1
ATOM 860 O O . GLU A 1 109 ? 13.156 -3.776 -15.350 1.00 90.38 109 GLU A O 1
ATOM 865 N N . MET A 1 110 ? 11.544 -2.411 -14.590 1.00 90.44 110 MET A N 1
ATOM 866 C CA . MET A 1 110 ? 11.832 -1.321 -15.528 1.00 90.44 110 MET A CA 1
ATOM 867 C C . MET A 1 110 ? 13.281 -0.833 -15.423 1.00 90.44 110 MET A C 1
ATOM 869 O O . MET A 1 110 ? 13.958 -0.667 -16.438 1.00 90.44 110 MET A O 1
ATOM 873 N N . TYR A 1 111 ? 13.777 -0.623 -14.202 1.00 89.00 111 TYR A N 1
ATOM 874 C CA . TYR A 1 111 ? 15.158 -0.196 -13.993 1.00 89.00 111 TYR A CA 1
ATOM 875 C C . TYR A 1 111 ? 16.169 -1.253 -14.460 1.00 89.00 111 TYR A C 1
ATOM 877 O O . TYR A 1 111 ? 17.149 -0.919 -15.125 1.00 89.00 111 TYR A O 1
ATOM 885 N N . LEU A 1 112 ? 15.920 -2.532 -14.164 1.00 88.31 112 LEU A N 1
ATOM 886 C CA . LEU A 1 112 ? 16.763 -3.646 -14.613 1.00 88.31 112 LEU A CA 1
ATOM 887 C C . LEU A 1 112 ? 16.743 -3.819 -16.139 1.00 88.31 112 LEU A C 1
ATOM 889 O O . LEU A 1 112 ? 17.754 -4.216 -16.712 1.00 88.31 112 LEU A O 1
ATOM 893 N N . ALA A 1 113 ? 15.641 -3.460 -16.800 1.00 90.12 113 ALA A N 1
ATOM 894 C CA . ALA A 1 113 ? 15.536 -3.403 -18.257 1.00 90.12 113 ALA A CA 1
ATOM 895 C C . ALA A 1 113 ? 16.311 -2.224 -18.889 1.00 90.12 113 ALA A C 1
ATOM 897 O O . ALA A 1 113 ? 16.317 -2.076 -20.109 1.00 90.12 113 ALA A O 1
ATOM 898 N N . GLY A 1 114 ? 16.971 -1.385 -18.082 1.00 89.44 114 GLY A N 1
ATOM 899 C CA . GLY A 1 114 ? 17.785 -0.260 -18.547 1.00 89.44 114 GLY A CA 1
ATOM 900 C C . GLY A 1 114 ? 17.013 1.049 -18.719 1.00 89.44 114 GLY A C 1
ATOM 901 O O . GLY A 1 114 ? 17.545 2.003 -19.288 1.00 89.44 114 GLY A O 1
ATOM 902 N N . ILE A 1 115 ? 15.774 1.131 -18.227 1.00 91.44 115 ILE A N 1
ATOM 903 C CA . ILE A 1 115 ? 14.998 2.373 -18.258 1.00 91.44 115 ILE A CA 1
ATOM 904 C C . ILE A 1 115 ? 15.579 3.340 -17.220 1.00 91.44 115 ILE A C 1
ATOM 906 O O . ILE A 1 115 ? 15.757 2.999 -16.047 1.00 91.44 115 ILE A O 1
ATOM 910 N N . SER A 1 116 ? 15.883 4.569 -17.651 1.00 88.56 116 SER A N 1
ATOM 911 C CA . SER A 1 116 ? 16.419 5.590 -16.751 1.00 88.56 116 SER A CA 1
ATOM 912 C C . SER A 1 116 ? 15.403 5.943 -15.665 1.00 88.56 116 SER A C 1
ATOM 914 O O . SER A 1 116 ? 14.197 5.960 -15.900 1.00 88.56 116 SER A O 1
ATOM 916 N N . VAL A 1 117 ? 15.889 6.277 -14.469 1.00 87.56 117 VAL A N 1
ATOM 917 C CA . VAL A 1 117 ? 15.028 6.598 -13.318 1.00 87.56 117 VAL A CA 1
ATOM 918 C C . VAL A 1 117 ? 14.047 7.739 -13.628 1.00 87.56 117 VAL A C 1
ATOM 920 O O . VAL A 1 117 ? 12.907 7.706 -13.180 1.00 87.56 117 VAL A O 1
ATOM 923 N N . TRP A 1 118 ? 14.480 8.716 -14.424 1.00 85.50 118 TRP A N 1
ATOM 924 C CA . TRP A 1 118 ? 13.637 9.815 -14.895 1.00 85.50 118 TRP A CA 1
ATOM 925 C C . TRP A 1 118 ? 12.575 9.341 -15.887 1.00 85.50 118 TRP A C 1
ATOM 927 O O . TRP A 1 118 ? 11.426 9.747 -15.798 1.00 85.50 118 TRP A O 1
ATOM 937 N N . ARG A 1 119 ? 12.926 8.420 -16.793 1.00 87.75 119 ARG A N 1
ATOM 938 C CA . ARG A 1 119 ? 11.974 7.870 -17.762 1.00 87.75 119 ARG A CA 1
ATOM 939 C C . ARG A 1 119 ? 10.916 6.980 -17.110 1.00 87.75 119 ARG A C 1
ATOM 941 O O . ARG A 1 119 ? 9.804 6.892 -17.619 1.00 87.75 119 ARG A O 1
ATOM 948 N N . VAL A 1 120 ? 11.243 6.342 -15.985 1.00 87.50 120 VAL A N 1
ATOM 949 C CA . VAL A 1 120 ? 10.263 5.597 -15.182 1.00 87.50 120 VAL A CA 1
ATOM 950 C C . VAL A 1 120 ? 9.149 6.525 -14.692 1.00 87.50 120 VAL A C 1
ATOM 952 O O . VAL A 1 120 ? 7.991 6.131 -14.744 1.00 87.50 120 VAL A O 1
ATOM 955 N N . GLU A 1 121 ? 9.455 7.761 -14.288 1.00 86.06 121 GLU A N 1
ATOM 956 C CA . GLU A 1 121 ? 8.439 8.721 -13.831 1.00 86.06 121 GLU A CA 1
ATOM 957 C C . GLU A 1 121 ? 7.363 8.964 -14.905 1.00 86.06 121 GLU A C 1
ATOM 959 O O . GLU A 1 121 ? 6.181 8.737 -14.630 1.00 86.06 121 GLU A O 1
ATOM 964 N N . ASP A 1 122 ? 7.774 9.288 -16.137 1.00 86.94 122 ASP A N 1
ATOM 965 C CA . ASP A 1 122 ? 6.869 9.502 -17.280 1.00 86.94 122 ASP A CA 1
ATOM 966 C C . ASP A 1 122 ? 5.972 8.284 -17.550 1.00 86.94 122 ASP A C 1
ATOM 968 O O . ASP A 1 122 ? 4.775 8.406 -17.816 1.00 86.94 122 ASP A O 1
ATOM 972 N N . ILE A 1 123 ? 6.558 7.083 -17.492 1.00 87.38 123 ILE A N 1
ATOM 973 C CA . ILE A 1 123 ? 5.850 5.828 -17.769 1.00 87.38 123 ILE A CA 1
ATOM 974 C C . ILE A 1 123 ? 4.810 5.555 -16.680 1.00 87.38 123 ILE A C 1
ATOM 976 O O . ILE A 1 123 ? 3.684 5.164 -16.981 1.00 87.38 123 ILE A O 1
ATOM 980 N N . THR A 1 124 ? 5.167 5.772 -15.413 1.00 85.88 124 THR A N 1
ATOM 981 C CA . THR A 1 124 ? 4.262 5.530 -14.280 1.00 85.88 124 THR A CA 1
ATOM 982 C C . THR A 1 124 ? 3.071 6.480 -14.282 1.00 85.88 124 THR A C 1
ATOM 984 O O . THR A 1 124 ? 1.951 6.063 -13.983 1.00 85.88 124 THR A O 1
ATOM 987 N N . GLU A 1 125 ? 3.284 7.728 -14.696 1.00 85.44 125 GLU A N 1
ATOM 988 C CA . GLU A 1 125 ? 2.202 8.683 -14.896 1.00 85.44 125 GLU A CA 1
ATOM 989 C C . GLU A 1 125 ? 1.274 8.253 -16.032 1.00 85.44 125 GLU A C 1
ATOM 991 O O . GLU A 1 125 ? 0.060 8.243 -15.849 1.00 85.44 125 GLU A O 1
ATOM 996 N N . ALA A 1 126 ? 1.831 7.847 -17.174 1.00 82.94 126 ALA A N 1
ATOM 997 C CA . ALA A 1 126 ? 1.040 7.443 -18.330 1.00 82.94 126 ALA A CA 1
ATOM 998 C C . ALA A 1 126 ? 0.214 6.167 -18.083 1.00 82.94 126 ALA A C 1
ATOM 1000 O O . ALA A 1 126 ? -0.898 6.053 -18.593 1.00 82.94 126 ALA A O 1
ATOM 1001 N N . LEU A 1 127 ? 0.744 5.204 -17.320 1.00 80.00 127 LEU A N 1
ATOM 1002 C CA . LEU A 1 127 ? 0.091 3.910 -17.091 1.00 80.00 127 LEU A CA 1
ATOM 1003 C C . LEU A 1 127 ? -0.864 3.904 -15.896 1.00 80.00 127 LEU A C 1
ATOM 1005 O O . LEU A 1 127 ? -1.914 3.268 -15.961 1.00 80.00 127 LEU A O 1
ATOM 1009 N N . TRP A 1 128 ? -0.496 4.564 -14.796 1.00 75.56 128 TRP A N 1
ATOM 1010 C CA . TRP A 1 128 ? -1.240 4.491 -13.531 1.00 75.56 128 TRP A CA 1
ATOM 1011 C C . TRP A 1 128 ? -1.870 5.821 -13.116 1.00 75.56 128 TRP A C 1
ATOM 1013 O O . TRP A 1 128 ? -2.595 5.864 -12.125 1.00 75.56 128 TRP A O 1
ATOM 1023 N N . GLY A 1 129 ? -1.602 6.911 -13.843 1.00 78.19 129 GLY A N 1
ATOM 1024 C CA . GLY A 1 129 ? -2.063 8.255 -13.486 1.00 78.19 129 GLY A CA 1
ATOM 1025 C C . GLY A 1 129 ? -1.329 8.854 -12.284 1.00 78.19 129 GLY A C 1
ATOM 1026 O O . GLY A 1 129 ? -1.711 9.914 -11.792 1.00 78.19 129 GLY A O 1
ATOM 1027 N N . THR A 1 130 ? -0.276 8.191 -11.792 1.00 79.75 130 THR A N 1
ATOM 1028 C CA . THR A 1 130 ? 0.456 8.606 -10.594 1.00 79.75 130 THR A CA 1
ATOM 1029 C C . THR A 1 130 ? 1.945 8.699 -10.863 1.00 79.75 130 THR A C 1
ATOM 1031 O O . THR A 1 130 ? 2.565 7.720 -11.277 1.00 79.75 130 THR A O 1
ATOM 1034 N N . ARG A 1 131 ? 2.540 9.849 -10.539 1.00 83.38 131 ARG A N 1
ATOM 1035 C CA . ARG A 1 131 ? 3.988 10.043 -10.639 1.00 83.38 131 ARG A CA 1
ATOM 1036 C C . ARG A 1 131 ? 4.709 9.377 -9.478 1.00 83.38 131 ARG A C 1
ATOM 1038 O O . ARG A 1 131 ? 4.430 9.652 -8.304 1.00 83.38 131 ARG A O 1
ATOM 1045 N N . VAL A 1 132 ? 5.683 8.534 -9.799 1.00 85.94 132 VAL A N 1
ATOM 1046 C CA . VAL A 1 132 ? 6.640 8.016 -8.822 1.00 85.94 132 VAL A CA 1
ATOM 1047 C C . VAL A 1 132 ? 7.913 8.844 -8.896 1.00 85.94 132 VAL A C 1
ATOM 1049 O O . VAL A 1 132 ? 8.564 8.901 -9.931 1.00 85.94 132 VAL A O 1
ATOM 1052 N N . SER A 1 133 ? 8.297 9.457 -7.772 1.00 88.31 133 SER A N 1
ATOM 1053 C CA . SER A 1 133 ? 9.487 10.304 -7.755 1.00 88.31 133 SER A CA 1
ATOM 1054 C C . SER A 1 133 ? 10.767 9.501 -8.049 1.00 88.31 133 SER A C 1
ATOM 1056 O O . SER A 1 133 ? 10.924 8.384 -7.535 1.00 88.31 133 SER A O 1
ATOM 1058 N N . PRO A 1 134 ? 11.758 10.097 -8.736 1.00 87.31 134 PRO A N 1
ATOM 1059 C CA . PRO A 1 134 ? 13.061 9.478 -8.988 1.00 87.31 134 PRO A CA 1
ATOM 1060 C C . PRO A 1 134 ? 13.760 8.999 -7.709 1.00 87.31 134 PRO A C 1
ATOM 1062 O O . PRO A 1 134 ? 14.391 7.942 -7.659 1.00 87.31 134 PRO A O 1
ATOM 1065 N N . SER A 1 135 ? 13.596 9.759 -6.624 1.00 89.50 135 SER A N 1
ATOM 1066 C CA . SER A 1 135 ? 14.108 9.408 -5.299 1.00 89.50 135 SER A CA 1
ATOM 1067 C C . SER A 1 135 ? 13.484 8.126 -4.740 1.00 89.50 135 SER A C 1
ATOM 1069 O O . SER A 1 135 ? 14.174 7.350 -4.080 1.00 89.50 135 SER A O 1
ATOM 1071 N N . THR A 1 136 ? 12.204 7.869 -5.024 1.00 88.56 136 THR A N 1
ATOM 1072 C CA . THR A 1 136 ? 11.510 6.644 -4.606 1.00 88.56 136 THR A CA 1
ATOM 1073 C C . THR A 1 136 ? 12.104 5.432 -5.314 1.00 88.56 136 THR A C 1
ATOM 1075 O O . THR A 1 136 ? 12.474 4.466 -4.648 1.00 88.56 136 THR A O 1
ATOM 1078 N N . VAL A 1 137 ? 12.266 5.509 -6.637 1.00 89.00 137 VAL A N 1
ATOM 1079 C CA . VAL A 1 137 ? 12.870 4.443 -7.452 1.00 89.00 137 VAL A CA 1
ATOM 1080 C C . VAL A 1 137 ? 14.317 4.189 -7.017 1.00 89.00 137 VAL A C 1
ATOM 1082 O O . VAL A 1 137 ? 14.702 3.051 -6.763 1.00 89.00 137 VAL A O 1
ATOM 1085 N N . SER A 1 138 ? 15.107 5.248 -6.808 1.00 89.25 138 SER A N 1
ATOM 1086 C CA . SER A 1 138 ? 16.481 5.129 -6.302 1.00 89.25 138 SER A CA 1
ATOM 1087 C C . SER A 1 138 ? 16.545 4.427 -4.939 1.00 89.25 138 SER A C 1
ATOM 1089 O O . SER A 1 138 ? 17.372 3.539 -4.730 1.00 89.25 138 SER A O 1
ATOM 1091 N N . ASN A 1 139 ? 15.655 4.778 -4.006 1.00 90.44 139 ASN A N 1
ATOM 1092 C CA . ASN A 1 139 ? 15.599 4.140 -2.690 1.00 90.44 139 ASN A CA 1
ATOM 1093 C C . ASN A 1 139 ? 15.182 2.668 -2.766 1.00 90.44 139 ASN A C 1
ATOM 1095 O O . ASN A 1 139 ? 15.700 1.850 -2.006 1.00 90.44 139 ASN A O 1
ATOM 1099 N N . LEU A 1 140 ? 14.272 2.325 -3.675 1.00 88.62 140 LEU A N 1
ATOM 1100 C CA . LEU A 1 140 ? 13.861 0.947 -3.910 1.00 88.62 140 LEU A CA 1
ATOM 1101 C C . LEU A 1 140 ? 15.018 0.112 -4.477 1.00 88.62 140 LEU A C 1
ATOM 1103 O O . LEU A 1 140 ? 15.317 -0.961 -3.952 1.00 88.62 140 LEU A O 1
ATOM 1107 N N . ASN A 1 141 ? 15.751 0.664 -5.443 1.00 88.44 141 ASN A N 1
ATOM 1108 C CA . ASN A 1 141 ? 16.928 0.022 -6.024 1.00 88.44 141 ASN A CA 1
ATOM 1109 C C . ASN A 1 141 ? 18.020 -0.218 -4.978 1.00 88.44 141 ASN A C 1
ATOM 1111 O O . ASN A 1 141 ? 18.583 -1.309 -4.925 1.00 88.44 141 ASN A O 1
ATOM 1115 N N . LYS A 1 142 ? 18.282 0.744 -4.081 1.00 89.69 142 LYS A N 1
ATOM 1116 C CA . LYS A 1 142 ? 19.251 0.567 -2.980 1.00 89.69 142 LYS A CA 1
ATOM 1117 C C . LYS A 1 142 ? 18.947 -0.667 -2.129 1.00 89.69 142 LYS A C 1
ATOM 1119 O O . LYS A 1 142 ? 19.867 -1.414 -1.808 1.00 89.69 142 LYS A O 1
ATOM 1124 N N . LYS A 1 143 ? 17.671 -0.918 -1.808 1.00 88.62 143 LYS A N 1
ATOM 1125 C CA . LYS A 1 143 ? 17.258 -2.107 -1.035 1.00 88.62 143 LYS A CA 1
ATOM 1126 C C . LYS A 1 143 ? 17.605 -3.411 -1.759 1.00 88.62 143 LYS A C 1
ATOM 1128 O O . LYS A 1 143 ? 17.933 -4.405 -1.115 1.00 88.62 143 LYS A O 1
ATOM 1133 N N . ILE A 1 144 ? 17.529 -3.418 -3.086 1.00 87.94 144 ILE A N 1
ATOM 1134 C CA . ILE A 1 144 ? 17.844 -4.591 -3.906 1.00 87.94 144 ILE A CA 1
ATOM 1135 C C . ILE A 1 144 ? 19.336 -4.772 -4.072 1.00 87.94 144 ILE A C 1
ATOM 1137 O O . ILE A 1 144 ? 19.805 -5.898 -3.951 1.00 87.94 144 ILE A O 1
ATOM 1141 N N . TYR A 1 145 ? 20.089 -3.691 -4.270 1.00 88.31 145 TYR A N 1
ATOM 1142 C CA . TYR A 1 145 ? 21.545 -3.766 -4.314 1.00 88.31 145 TYR A CA 1
ATOM 1143 C C . TYR A 1 145 ? 22.112 -4.428 -3.059 1.00 88.31 145 TYR A C 1
ATOM 1145 O O . TYR A 1 145 ? 23.003 -5.260 -3.175 1.00 88.31 145 TYR A O 1
ATOM 1153 N N . THR A 1 146 ? 21.535 -4.180 -1.878 1.00 90.25 146 THR A N 1
ATOM 1154 C CA . THR A 1 146 ? 21.911 -4.908 -0.656 1.00 90.25 146 THR A CA 1
ATOM 1155 C C . THR A 1 146 ? 21.709 -6.423 -0.783 1.00 90.25 146 THR A C 1
ATOM 1157 O O . THR A 1 146 ? 22.569 -7.194 -0.363 1.00 90.25 146 THR A O 1
ATOM 1160 N N . LYS A 1 147 ? 20.599 -6.871 -1.384 1.00 88.69 147 LYS A N 1
ATOM 1161 C CA . LYS A 1 147 ? 20.324 -8.300 -1.613 1.00 88.69 147 LYS A CA 1
ATOM 1162 C C . LYS A 1 147 ? 21.246 -8.904 -2.673 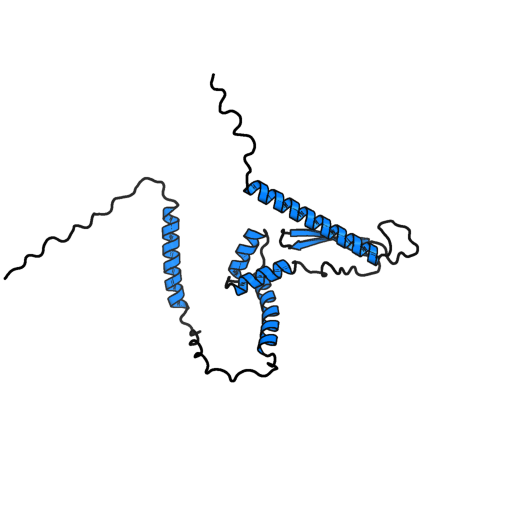1.00 88.69 147 LYS A C 1
ATOM 1164 O O . LYS A 1 147 ? 21.729 -10.016 -2.481 1.00 88.69 147 LYS A O 1
ATOM 1169 N N . ILE A 1 148 ? 21.496 -8.180 -3.765 1.00 89.31 148 ILE A N 1
ATOM 1170 C CA . ILE A 1 148 ? 22.413 -8.601 -4.832 1.00 89.31 148 ILE A CA 1
ATOM 1171 C C . ILE A 1 148 ? 23.824 -8.751 -4.271 1.00 89.31 148 ILE A C 1
ATOM 1173 O O . ILE A 1 148 ? 24.472 -9.758 -4.528 1.00 89.31 148 ILE A O 1
ATOM 1177 N N . GLU A 1 149 ? 24.282 -7.797 -3.464 1.00 90.56 149 GLU A N 1
ATOM 1178 C CA . GLU A 1 149 ? 25.619 -7.832 -2.877 1.00 90.56 149 GLU A CA 1
ATOM 1179 C C . GLU A 1 149 ? 25.761 -8.974 -1.862 1.00 90.56 149 GLU A C 1
ATOM 1181 O O . GLU A 1 149 ? 26.770 -9.677 -1.845 1.00 90.56 149 GLU A O 1
ATOM 1186 N N . ALA A 1 150 ? 24.720 -9.236 -1.066 1.00 92.25 150 ALA A N 1
ATOM 1187 C CA . ALA A 1 150 ? 24.680 -10.406 -0.194 1.00 92.25 150 ALA A CA 1
ATOM 1188 C C . ALA A 1 150 ? 24.731 -11.723 -0.990 1.00 92.25 150 ALA A C 1
ATOM 1190 O O . ALA A 1 150 ? 25.437 -12.651 -0.603 1.00 92.25 150 ALA A O 1
ATOM 1191 N N . TRP A 1 151 ? 24.014 -11.807 -2.115 1.00 91.50 151 TRP A N 1
ATOM 1192 C CA . TRP A 1 151 ? 24.041 -12.972 -3.002 1.00 91.50 151 TRP A CA 1
ATOM 1193 C C . TRP A 1 151 ? 25.401 -13.149 -3.687 1.00 91.50 151 TRP A C 1
ATOM 1195 O O . TRP A 1 151 ? 25.923 -14.261 -3.723 1.00 91.50 151 TRP A O 1
ATOM 1205 N N . ARG A 1 152 ? 26.002 -12.057 -4.168 1.00 91.06 152 ARG A N 1
ATOM 1206 C CA . ARG A 1 152 ? 27.313 -12.032 -4.829 1.00 91.06 152 ARG A CA 1
ATOM 1207 C C . ARG A 1 152 ? 28.435 -12.501 -3.904 1.00 91.06 152 ARG A C 1
ATOM 1209 O O . ARG A 1 152 ? 29.332 -13.205 -4.352 1.00 91.06 152 ARG A O 1
ATOM 1216 N N . ASN A 1 153 ? 28.367 -12.134 -2.625 1.00 91.62 153 ASN A N 1
ATOM 1217 C CA . ASN A 1 153 ? 29.359 -12.508 -1.613 1.00 91.62 153 ASN A CA 1
ATOM 1218 C C . ASN A 1 153 ? 29.022 -13.812 -0.875 1.00 91.62 153 ASN A C 1
ATOM 1220 O O . ASN A 1 153 ? 29.745 -14.216 0.040 1.00 91.62 153 ASN A O 1
ATOM 1224 N N . ARG A 1 154 ? 27.927 -14.488 -1.240 1.00 92.75 154 ARG A N 1
ATOM 1225 C CA . ARG A 1 154 ? 27.566 -15.776 -0.652 1.00 92.75 154 ARG A CA 1
ATOM 1226 C C . ARG A 1 154 ? 28.608 -16.822 -1.045 1.00 92.75 154 ARG A C 1
ATOM 1228 O O . ARG A 1 154 ? 28.894 -17.007 -2.226 1.00 92.75 154 ARG A O 1
ATOM 1235 N N . ARG A 1 155 ? 29.131 -17.555 -0.056 1.00 88.19 155 ARG A N 1
ATOM 1236 C CA . ARG A 1 155 ? 30.044 -18.679 -0.297 1.00 88.19 155 ARG A CA 1
ATOM 1237 C C . ARG A 1 155 ? 29.365 -19.713 -1.199 1.00 88.19 155 ARG A C 1
ATOM 1239 O O . ARG A 1 155 ? 28.229 -20.108 -0.950 1.00 88.19 155 ARG A O 1
ATOM 1246 N N . ILE A 1 156 ? 30.065 -20.135 -2.245 1.00 85.38 156 ILE A N 1
ATOM 1247 C CA . ILE A 1 156 ? 29.602 -21.200 -3.133 1.00 85.38 156 ILE A CA 1
ATOM 1248 C C . ILE A 1 156 ? 29.933 -22.530 -2.449 1.00 85.38 156 ILE A C 1
ATOM 1250 O O . ILE A 1 156 ? 31.097 -22.814 -2.167 1.00 85.38 156 ILE A O 1
ATOM 1254 N N . GLU A 1 157 ? 28.907 -23.311 -2.129 1.00 85.12 157 GLU A N 1
ATOM 1255 C CA . GLU A 1 157 ? 29.033 -24.644 -1.534 1.00 85.12 157 GLU A CA 1
ATOM 1256 C C . GLU A 1 157 ? 28.830 -25.717 -2.615 1.00 85.12 157 GLU A C 1
ATOM 1258 O O . GLU A 1 157 ? 28.023 -25.533 -3.527 1.00 85.12 157 GLU A O 1
ATOM 1263 N N . GLY A 1 158 ? 29.562 -26.831 -2.518 1.00 81.50 158 GLY A N 1
ATOM 1264 C CA . GLY A 1 158 ? 29.503 -27.952 -3.467 1.00 81.50 158 GLY A CA 1
ATOM 1265 C C . GLY A 1 158 ? 30.774 -28.127 -4.302 1.00 81.50 158 GLY A C 1
ATOM 1266 O O . GLY A 1 158 ? 31.655 -27.273 -4.293 1.00 81.50 158 GLY A O 1
ATOM 1267 N N . GLU A 1 159 ? 30.875 -29.249 -5.012 1.00 73.25 159 GLU A N 1
ATOM 1268 C CA . GLU A 1 159 ? 31.970 -29.545 -5.941 1.00 73.25 159 GLU A CA 1
ATOM 1269 C C . GLU A 1 159 ? 31.708 -28.811 -7.261 1.00 73.25 159 GLU A C 1
ATOM 1271 O O . GLU A 1 159 ? 30.776 -29.125 -8.000 1.00 73.25 159 GLU A O 1
ATOM 1276 N N . HIS A 1 160 ? 32.479 -27.758 -7.515 1.00 72.94 160 HIS A N 1
ATOM 1277 C CA . HIS A 1 160 ? 32.399 -26.978 -8.745 1.00 72.94 160 HIS A CA 1
ATOM 1278 C C . HIS A 1 160 ? 33.505 -27.446 -9.698 1.00 72.94 160 HIS A C 1
ATOM 1280 O O . HIS A 1 160 ? 34.636 -27.654 -9.249 1.00 72.94 160 HIS A O 1
ATOM 1286 N N . PRO A 1 161 ? 33.216 -27.598 -11.005 1.00 74.75 161 PRO A N 1
ATOM 1287 C CA . PRO A 1 161 ? 34.252 -27.858 -11.997 1.00 74.75 161 PRO A CA 1
ATOM 1288 C C . PRO A 1 161 ? 35.365 -26.809 -11.874 1.00 74.75 161 PRO A C 1
ATOM 1290 O O . PRO A 1 161 ? 35.056 -25.649 -11.571 1.00 74.75 161 PRO A O 1
ATOM 1293 N N . PRO A 1 162 ? 36.641 -27.167 -12.116 1.00 67.88 162 PRO A N 1
ATOM 1294 C CA . PRO A 1 162 ? 37.705 -26.175 -12.154 1.00 67.88 162 PRO A CA 1
ATOM 1295 C C . PRO A 1 162 ? 37.300 -25.074 -13.132 1.00 67.88 162 PRO A C 1
ATOM 1297 O O . PRO A 1 162 ? 36.862 -25.363 -14.250 1.00 67.88 162 PRO A O 1
ATOM 1300 N N . ALA A 1 163 ? 37.382 -23.824 -12.671 1.00 65.25 163 ALA A N 1
ATOM 1301 C CA . ALA A 1 163 ? 37.004 -22.661 -13.457 1.00 65.25 163 ALA A CA 1
ATOM 1302 C C . ALA A 1 163 ? 37.663 -22.764 -14.840 1.00 65.25 163 ALA A C 1
ATOM 1304 O O . ALA A 1 163 ? 38.890 -22.816 -14.946 1.00 65.25 163 ALA A O 1
ATOM 1305 N N . SER A 1 164 ? 36.846 -22.849 -15.895 1.00 61.72 164 SER A N 1
ATOM 1306 C CA . SER A 1 164 ? 37.358 -22.728 -17.260 1.00 61.72 164 SER A CA 1
ATOM 1307 C C . SER A 1 164 ? 38.105 -21.397 -17.375 1.00 61.72 164 SER A C 1
ATOM 1309 O O . SER A 1 164 ? 37.660 -20.421 -16.763 1.00 61.72 164 SER A O 1
ATOM 1311 N N . PRO A 1 165 ? 39.233 -21.339 -18.109 1.00 58.38 165 PRO A N 1
ATOM 1312 C CA . PRO A 1 165 ? 39.992 -20.107 -18.264 1.00 58.38 165 PRO A CA 1
ATOM 1313 C C . PRO A 1 165 ? 39.041 -19.005 -18.722 1.00 58.38 165 PRO A C 1
ATOM 1315 O O . PRO A 1 165 ? 38.306 -19.172 -19.696 1.00 58.38 165 PRO A O 1
ATOM 1318 N N . CYS A 1 166 ? 39.000 -17.931 -17.935 1.00 52.31 166 CYS A N 1
ATOM 1319 C CA . CYS A 1 166 ? 38.065 -16.835 -18.094 1.00 52.31 166 CYS A CA 1
ATOM 1320 C C . CYS A 1 166 ? 38.016 -16.376 -19.555 1.00 52.31 166 CYS A C 1
ATOM 1322 O O . CYS A 1 166 ? 39.055 -16.083 -20.150 1.00 52.31 166 CYS A O 1
ATOM 1324 N N . VAL A 1 167 ? 36.806 -16.237 -20.104 1.00 62.25 167 VAL A N 1
ATOM 1325 C CA . VAL A 1 167 ? 36.588 -15.264 -21.178 1.00 62.25 167 VAL A CA 1
ATOM 1326 C C . VAL A 1 167 ? 37.138 -13.947 -20.641 1.00 62.25 167 VAL A C 1
ATOM 1328 O O . VAL A 1 167 ? 36.782 -13.551 -19.527 1.00 62.25 167 VAL A O 1
ATOM 1331 N N . ALA A 1 168 ? 38.086 -13.352 -21.368 1.00 53.62 168 ALA A N 1
ATOM 1332 C CA . ALA A 1 168 ? 38.757 -12.131 -20.948 1.00 53.62 168 ALA A CA 1
ATOM 1333 C C . ALA A 1 168 ? 37.716 -11.107 -20.465 1.00 53.62 168 ALA A C 1
ATOM 1335 O O . ALA A 1 168 ? 36.651 -10.999 -21.085 1.00 53.62 168 ALA A O 1
ATOM 1336 N N . PRO A 1 169 ? 37.979 -10.386 -19.360 1.00 53.59 169 PRO A N 1
ATOM 1337 C CA . PRO A 1 169 ? 37.094 -9.312 -18.945 1.00 53.59 169 PRO A CA 1
ATOM 1338 C C . PRO A 1 169 ? 36.913 -8.373 -20.137 1.00 53.59 169 PRO A C 1
ATOM 1340 O O . PRO A 1 169 ? 37.894 -7.918 -20.723 1.00 53.59 169 PRO A O 1
ATOM 1343 N N . MET A 1 170 ? 35.655 -8.144 -20.520 1.00 55.84 170 MET A N 1
ATOM 1344 C CA . MET A 1 170 ? 35.300 -7.098 -21.471 1.00 55.84 170 MET A CA 1
ATOM 1345 C C . MET A 1 170 ? 35.977 -5.817 -20.979 1.00 55.84 170 MET A C 1
ATOM 1347 O O . MET A 1 170 ? 35.845 -5.491 -19.795 1.00 55.84 170 MET A O 1
ATOM 1351 N N . GLU A 1 171 ? 36.779 -5.180 -21.838 1.00 51.56 171 GLU A N 1
ATOM 1352 C CA . GLU A 1 171 ? 37.561 -4.009 -21.443 1.00 51.56 171 GLU A CA 1
ATOM 1353 C C . GLU A 1 171 ? 36.650 -3.000 -20.730 1.00 51.56 171 GLU A C 1
ATOM 1355 O O . GLU A 1 171 ? 35.525 -2.761 -21.188 1.00 51.56 171 GLU A O 1
ATOM 1360 N N . PRO A 1 172 ? 37.080 -2.449 -19.581 1.00 46.31 172 PRO A N 1
ATOM 1361 C CA . PRO A 1 172 ? 36.273 -1.482 -18.863 1.00 46.31 172 PRO A CA 1
ATOM 1362 C C . PRO A 1 172 ? 36.005 -0.299 -19.791 1.00 46.31 172 PRO A C 1
ATOM 1364 O O . PRO A 1 172 ? 36.939 0.336 -20.278 1.00 46.31 172 PRO A O 1
ATOM 1367 N N . ILE A 1 173 ? 34.725 -0.001 -20.022 1.00 52.81 173 ILE A N 1
ATOM 1368 C CA . ILE A 1 173 ? 34.325 1.233 -20.699 1.00 52.81 173 ILE A CA 1
ATOM 1369 C C . ILE A 1 173 ? 34.954 2.382 -19.895 1.00 52.81 173 ILE A C 1
ATOM 1371 O O . ILE A 1 173 ? 34.701 2.467 -18.687 1.00 52.81 173 ILE A O 1
ATOM 1375 N N . PRO A 1 174 ? 35.806 3.224 -20.503 1.00 40.16 174 PRO A N 1
ATOM 1376 C CA . PRO A 1 174 ? 36.530 4.250 -19.773 1.00 40.16 174 PRO A CA 1
ATOM 1377 C C . PRO A 1 174 ? 35.535 5.245 -19.171 1.00 40.16 174 PRO A C 1
ATOM 1379 O O . PRO A 1 174 ? 34.886 6.012 -19.877 1.00 40.16 174 PRO A O 1
ATOM 1382 N N . VAL A 1 175 ? 35.418 5.245 -17.842 1.00 47.97 175 VAL A N 1
ATOM 1383 C CA . VAL A 1 175 ? 34.726 6.308 -17.107 1.00 47.97 175 VAL A CA 1
ATOM 1384 C C . VAL A 1 175 ? 35.745 7.422 -16.882 1.00 47.97 175 VAL A C 1
ATOM 1386 O O . VAL A 1 175 ? 36.371 7.509 -15.830 1.00 47.97 175 VAL A O 1
ATOM 1389 N N . GLY A 1 176 ? 35.974 8.222 -17.922 1.00 37.50 176 GLY A N 1
ATOM 1390 C CA . GLY A 1 176 ? 36.911 9.341 -17.910 1.00 37.50 176 GLY A CA 1
ATOM 1391 C C . GLY A 1 176 ? 36.397 10.493 -18.763 1.00 37.50 176 GLY A C 1
ATOM 1392 O O . GLY A 1 176 ? 36.465 10.417 -19.982 1.00 37.50 176 GLY A O 1
ATOM 1393 N N . GLU A 1 177 ? 35.840 11.507 -18.094 1.00 47.31 177 GLU A N 1
ATOM 1394 C CA . GLU A 1 177 ? 35.859 12.963 -18.371 1.00 47.31 177 GLU A CA 1
ATOM 1395 C C . GLU A 1 177 ? 35.739 13.524 -19.808 1.00 47.31 177 GLU A C 1
ATOM 1397 O O . GLU A 1 177 ? 35.911 14.719 -20.007 1.00 47.31 177 GLU A O 1
ATOM 1402 N N . THR A 1 178 ? 35.382 12.721 -20.807 1.00 41.00 178 THR A N 1
ATOM 1403 C CA . THR A 1 178 ? 35.238 13.141 -22.217 1.00 41.00 178 THR A CA 1
ATOM 1404 C C . THR A 1 178 ? 33.868 12.802 -22.802 1.00 41.00 178 THR A C 1
ATOM 1406 O O . THR A 1 178 ? 33.594 13.070 -23.966 1.00 41.00 178 THR A O 1
ATOM 1409 N N . LEU A 1 179 ? 32.933 12.325 -21.972 1.00 42.78 179 LEU A N 1
ATOM 1410 C CA . LEU A 1 179 ? 31.531 12.190 -22.374 1.00 42.78 179 LEU A CA 1
ATOM 1411 C C . LEU A 1 179 ? 30.832 13.546 -22.557 1.00 42.78 179 LEU A C 1
ATOM 1413 O O . LEU A 1 179 ? 29.705 13.561 -23.021 1.00 42.78 179 LEU A O 1
ATOM 1417 N N . SER A 1 180 ? 31.440 14.683 -22.212 1.00 50.00 180 SER A N 1
ATOM 1418 C CA . SER A 1 180 ? 30.813 15.991 -22.435 1.00 50.00 180 SER A CA 1
ATOM 1419 C C . SER A 1 180 ? 30.876 16.453 -23.889 1.00 50.00 180 SER A C 1
ATOM 1421 O O . SER A 1 180 ? 29.926 17.078 -24.340 1.00 50.00 180 SER A O 1
ATOM 1423 N N . GLU A 1 181 ? 31.942 16.148 -24.635 1.00 46.41 181 GLU A N 1
ATOM 1424 C CA . GLU A 1 181 ? 32.088 16.626 -26.022 1.00 46.41 181 GLU A CA 1
ATOM 1425 C C . GLU A 1 181 ? 31.394 15.686 -27.018 1.00 46.41 181 GLU A C 1
ATOM 1427 O O . GLU A 1 181 ? 30.670 16.144 -27.903 1.00 46.41 181 GLU A O 1
ATOM 1432 N N . ASP A 1 182 ? 31.497 14.372 -26.802 1.00 47.22 182 ASP A N 1
ATOM 1433 C CA . ASP A 1 182 ? 30.867 13.380 -27.679 1.00 47.22 182 ASP A CA 1
ATOM 1434 C C . ASP A 1 182 ? 29.356 13.249 -27.440 1.00 47.22 182 ASP A C 1
ATOM 1436 O O . ASP A 1 182 ? 28.593 13.066 -28.391 1.00 47.22 182 ASP A O 1
ATOM 1440 N N . VAL A 1 183 ? 28.882 13.406 -26.193 1.00 50.38 183 VAL A N 1
ATOM 1441 C CA . VAL A 1 183 ? 27.436 13.453 -25.913 1.00 50.38 183 VAL A CA 1
ATOM 1442 C C . VAL A 1 183 ? 26.843 14.797 -26.330 1.00 50.38 183 VAL A C 1
ATOM 1444 O O . VAL A 1 183 ? 25.715 14.790 -26.806 1.00 50.38 183 VAL A O 1
ATOM 1447 N N . ALA A 1 184 ? 27.570 15.920 -26.245 1.00 46.03 184 ALA A N 1
ATOM 1448 C CA . ALA A 1 184 ? 27.101 17.190 -26.810 1.00 46.03 184 ALA A CA 1
ATOM 1449 C C . ALA A 1 184 ? 26.968 17.105 -28.338 1.00 46.03 184 ALA A C 1
ATOM 1451 O O . ALA A 1 184 ? 25.920 17.445 -28.870 1.00 46.03 184 ALA A O 1
ATOM 1452 N N . SER A 1 185 ? 27.953 16.527 -29.035 1.00 47.66 185 SER A N 1
ATOM 1453 C CA . SER A 1 185 ? 27.893 16.300 -30.488 1.00 47.66 185 SER A CA 1
ATOM 1454 C C . SER A 1 185 ? 26.760 15.340 -30.893 1.00 47.66 185 SER A C 1
ATOM 1456 O O . SER A 1 185 ? 26.038 15.576 -31.867 1.00 47.66 185 SER A O 1
ATOM 1458 N N . ALA A 1 186 ? 26.524 14.280 -30.109 1.00 50.53 186 ALA A N 1
ATOM 1459 C CA . ALA A 1 186 ? 25.421 13.348 -30.343 1.00 50.53 186 ALA A CA 1
ATOM 1460 C C . ALA A 1 186 ? 24.042 13.945 -29.994 1.00 50.53 186 ALA A C 1
ATOM 1462 O O . ALA A 1 186 ? 23.066 13.683 -30.699 1.00 50.53 186 ALA A O 1
ATOM 1463 N N . GLN A 1 187 ? 23.943 14.759 -28.939 1.00 50.16 187 GLN A N 1
ATOM 1464 C CA . GLN A 1 187 ? 22.711 15.453 -28.551 1.00 50.16 187 GLN A CA 1
ATOM 1465 C C . GLN A 1 187 ? 22.376 16.596 -29.510 1.00 50.16 187 GLN A C 1
ATOM 1467 O O . GLN A 1 187 ? 21.205 16.738 -29.846 1.00 50.16 187 GLN A O 1
ATOM 1472 N N . ASP A 1 188 ? 23.364 17.322 -30.036 1.00 49.16 188 ASP A N 1
ATOM 1473 C CA . ASP A 1 188 ? 23.170 18.325 -31.089 1.00 49.16 188 ASP A CA 1
ATOM 1474 C C . ASP A 1 188 ? 22.678 17.674 -32.389 1.00 49.16 188 ASP A C 1
ATOM 1476 O O . ASP A 1 188 ? 21.773 18.194 -33.040 1.00 49.16 188 ASP A O 1
ATOM 1480 N N . GLY A 1 189 ? 23.182 16.484 -32.739 1.00 49.88 189 GLY A N 1
ATOM 1481 C CA . GLY A 1 189 ? 22.693 15.712 -33.886 1.00 49.88 189 GLY A CA 1
ATOM 1482 C C . GLY A 1 189 ? 21.253 15.203 -33.721 1.00 49.88 189 GLY A C 1
ATOM 1483 O O . GLY A 1 189 ? 20.470 15.224 -34.674 1.00 49.88 189 GLY A O 1
ATOM 1484 N N . ILE A 1 190 ? 20.875 14.777 -32.511 1.00 53.19 190 ILE A N 1
ATOM 1485 C CA . ILE A 1 190 ? 19.510 14.322 -32.196 1.00 53.19 190 ILE A CA 1
ATOM 1486 C C . ILE A 1 190 ? 18.547 15.514 -32.085 1.00 53.19 190 ILE A C 1
ATOM 1488 O O . ILE A 1 190 ? 17.430 15.431 -32.594 1.00 53.19 190 ILE A O 1
ATOM 1492 N N . ALA A 1 191 ? 18.973 16.637 -31.502 1.00 49.44 191 ALA A N 1
ATOM 1493 C CA . ALA A 1 191 ? 18.195 17.871 -31.420 1.00 49.44 191 ALA A CA 1
ATOM 1494 C C . ALA A 1 191 ? 18.004 18.525 -32.798 1.00 49.44 191 ALA A C 1
ATOM 1496 O O . ALA A 1 191 ? 16.903 18.979 -33.099 1.00 49.44 191 ALA A O 1
ATOM 1497 N N . ALA A 1 192 ? 19.014 18.503 -33.677 1.00 50.94 192 ALA A N 1
ATOM 1498 C CA . ALA A 1 192 ? 18.892 18.976 -35.058 1.00 50.94 192 ALA A CA 1
ATOM 1499 C C . ALA A 1 192 ? 17.926 18.111 -35.886 1.00 50.94 192 ALA A C 1
ATOM 1501 O O . ALA A 1 192 ? 17.160 18.640 -36.693 1.00 50.94 192 ALA A O 1
ATOM 1502 N N . LYS A 1 193 ? 17.906 16.791 -35.656 1.00 50.00 193 LYS A N 1
ATOM 1503 C CA . LYS A 1 193 ? 16.948 15.885 -36.303 1.00 50.00 193 LYS A CA 1
ATOM 1504 C C . LYS A 1 193 ? 15.529 16.047 -35.755 1.00 50.00 193 LYS A C 1
ATOM 1506 O O . LYS A 1 193 ? 14.592 16.147 -36.537 1.00 50.00 193 LYS A O 1
ATOM 1511 N N . ALA A 1 194 ? 15.378 16.182 -34.438 1.00 52.09 194 ALA A N 1
ATOM 1512 C CA . ALA A 1 194 ? 14.090 16.450 -33.807 1.00 52.09 194 ALA A CA 1
ATOM 1513 C C . ALA A 1 194 ? 13.516 17.824 -34.203 1.00 52.09 194 ALA A C 1
ATOM 1515 O O . ALA A 1 194 ? 12.313 17.930 -34.404 1.00 52.09 194 ALA A O 1
ATOM 1516 N N . ALA A 1 195 ? 14.351 18.857 -34.377 1.00 51.41 195 ALA A N 1
ATOM 1517 C CA . ALA A 1 195 ? 13.925 20.173 -34.861 1.00 51.41 195 ALA A CA 1
ATOM 1518 C C . ALA A 1 195 ? 13.515 20.155 -36.345 1.00 51.41 195 ALA A C 1
ATOM 1520 O O . ALA A 1 195 ? 12.545 20.814 -36.711 1.00 51.41 195 ALA A O 1
ATOM 1521 N N . SER A 1 196 ? 14.198 19.369 -37.188 1.00 51.12 196 SER A N 1
ATOM 1522 C CA . SER A 1 196 ? 13.797 19.169 -38.588 1.00 51.12 196 SER A CA 1
ATOM 1523 C C . SER A 1 196 ? 12.467 18.410 -38.702 1.00 51.12 196 SER A C 1
ATOM 1525 O O . SER A 1 196 ? 11.613 18.802 -39.494 1.00 51.12 196 SER A O 1
ATOM 1527 N N . ASP A 1 197 ? 12.259 17.380 -37.877 1.00 50.41 197 ASP A N 1
ATOM 1528 C CA . ASP A 1 197 ? 11.023 16.584 -37.862 1.00 50.41 197 ASP A CA 1
ATOM 1529 C C . ASP A 1 197 ? 9.834 17.373 -37.263 1.00 50.41 197 ASP A C 1
ATOM 1531 O O . ASP A 1 197 ? 8.691 17.200 -37.689 1.00 50.41 197 ASP A O 1
ATOM 1535 N N . HIS A 1 198 ? 10.081 18.296 -36.321 1.00 43.69 198 HIS A N 1
ATOM 1536 C CA . HIS A 1 198 ? 9.044 19.189 -35.780 1.00 43.69 198 HIS A CA 1
ATOM 1537 C C . HIS A 1 198 ? 8.655 20.329 -36.738 1.00 43.69 198 HIS A C 1
ATOM 1539 O O . HIS A 1 198 ? 7.520 20.809 -36.671 1.00 43.69 198 HIS A O 1
ATOM 1545 N N . GLN A 1 199 ? 9.564 20.758 -37.624 1.00 46.12 199 GLN A N 1
ATOM 1546 C CA . GLN A 1 199 ? 9.285 21.768 -38.652 1.00 46.12 199 GLN A CA 1
ATOM 1547 C C . GLN A 1 199 ? 8.420 21.189 -39.789 1.00 46.12 199 GLN A C 1
ATOM 1549 O O . GLN A 1 199 ? 7.571 21.899 -40.321 1.00 46.12 199 GLN A O 1
ATOM 1554 N N . GLU A 1 200 ? 8.541 19.890 -40.101 1.00 43.81 200 GLU A N 1
ATOM 1555 C CA . GLU A 1 200 ? 7.687 19.222 -41.100 1.00 43.81 200 GLU A CA 1
ATOM 1556 C C . GLU A 1 200 ? 6.226 19.027 -40.647 1.00 43.81 200 GLU A C 1
ATOM 1558 O O . GLU A 1 200 ? 5.347 18.840 -41.489 1.00 43.81 200 GLU A O 1
ATOM 1563 N N . LEU A 1 201 ? 5.929 19.106 -39.342 1.00 47.22 201 LEU A N 1
ATOM 1564 C CA . LEU A 1 201 ? 4.567 18.918 -38.820 1.00 47.22 201 LEU A CA 1
ATOM 1565 C C . LEU A 1 201 ? 3.730 20.214 -38.779 1.00 47.22 201 LEU A C 1
ATOM 1567 O O . LEU A 1 201 ? 2.517 20.144 -38.578 1.00 47.22 201 LEU A O 1
ATOM 1571 N N . HIS A 1 202 ? 4.347 21.388 -38.972 1.00 45.50 202 HIS A N 1
ATOM 1572 C CA . HIS A 1 202 ? 3.674 22.694 -38.876 1.00 45.50 202 HIS A CA 1
ATOM 1573 C C . HIS A 1 202 ? 3.541 23.469 -40.198 1.00 45.50 202 HIS A C 1
ATOM 1575 O O . HIS A 1 202 ? 2.896 24.521 -40.208 1.00 45.50 202 HIS A O 1
ATOM 1581 N N . ASP A 1 203 ? 4.066 22.955 -41.312 1.00 42.56 203 ASP A N 1
ATOM 1582 C CA . ASP A 1 203 ? 3.902 23.592 -42.621 1.00 42.56 203 ASP A CA 1
ATOM 1583 C C . ASP A 1 203 ? 2.566 23.195 -43.288 1.00 42.56 203 ASP A C 1
ATOM 1585 O O . ASP A 1 203 ? 2.270 22.005 -43.446 1.00 42.56 203 ASP A O 1
ATOM 1589 N N . PRO A 1 204 ? 1.729 24.157 -43.730 1.00 46.84 204 PRO A N 1
ATOM 1590 C CA . PRO A 1 204 ? 0.527 23.846 -44.496 1.00 46.84 204 PRO A CA 1
ATOM 1591 C C . PRO A 1 204 ? 0.902 23.254 -45.870 1.00 46.84 204 PRO A C 1
ATOM 1593 O O . PRO A 1 204 ? 1.845 23.721 -46.519 1.00 46.84 204 PRO A O 1
ATOM 1596 N N . PRO A 1 205 ? 0.164 22.247 -46.373 1.00 42.84 205 PRO A N 1
ATOM 1597 C CA . PRO A 1 205 ? 0.537 21.535 -47.589 1.00 42.84 205 PRO A CA 1
ATOM 1598 C C . PRO A 1 205 ? 0.346 22.445 -48.809 1.00 42.84 205 PRO A C 1
ATOM 1600 O O . PRO A 1 205 ? -0.779 22.658 -49.257 1.00 42.84 205 PRO A O 1
ATOM 1603 N N . GLY A 1 206 ? 1.432 23.002 -49.360 1.00 52.31 206 GLY A N 1
ATOM 1604 C CA . GLY A 1 206 ? 1.289 23.875 -50.531 1.00 52.31 206 GLY A CA 1
ATOM 1605 C C . GLY A 1 206 ? 2.528 24.406 -51.249 1.00 52.31 206 GLY A C 1
ATOM 1606 O O . GLY A 1 206 ? 2.358 24.945 -52.337 1.00 52.31 206 GLY A O 1
ATOM 1607 N N . GLN A 1 207 ? 3.756 24.275 -50.737 1.00 52.03 207 GLN A N 1
ATOM 1608 C CA . GLN A 1 207 ? 4.936 24.787 -51.455 1.00 52.03 207 GLN A CA 1
ATOM 1609 C C . GLN A 1 207 ? 6.151 23.867 -51.311 1.00 52.03 207 GLN A C 1
ATOM 1611 O O . GLN A 1 207 ? 7.066 24.128 -50.541 1.00 52.03 207 GLN A O 1
ATOM 1616 N N . ARG A 1 208 ? 6.197 22.791 -52.104 1.00 43.66 208 ARG A N 1
ATOM 1617 C CA . ARG A 1 208 ? 7.464 22.099 -52.378 1.00 43.66 208 ARG A CA 1
ATOM 1618 C C . ARG A 1 208 ? 8.118 22.758 -53.588 1.00 43.66 208 ARG A C 1
ATOM 1620 O O . ARG A 1 208 ? 7.707 22.511 -54.720 1.00 43.66 208 ARG A O 1
ATOM 1627 N N . GLN A 1 209 ? 9.116 23.610 -53.357 1.00 48.31 209 GLN A N 1
ATOM 1628 C CA . GLN A 1 209 ? 10.007 24.049 -54.430 1.00 48.31 209 GLN A CA 1
ATOM 1629 C C . GLN A 1 209 ? 10.852 22.856 -54.883 1.00 48.31 209 GLN A C 1
ATOM 1631 O O . GLN A 1 209 ? 11.521 22.199 -54.088 1.00 48.31 209 GLN A O 1
ATOM 1636 N N . ILE A 1 210 ? 10.789 22.564 -56.176 1.00 43.56 210 ILE A N 1
ATOM 1637 C CA . ILE A 1 210 ? 11.606 21.549 -56.830 1.00 43.56 210 ILE A CA 1
ATOM 1638 C C . ILE A 1 210 ? 13.043 22.089 -56.842 1.00 43.56 210 ILE A C 1
ATOM 1640 O O . ILE A 1 210 ? 13.338 23.051 -57.549 1.00 43.56 210 ILE A O 1
ATOM 1644 N N . GLY A 1 211 ? 13.926 21.508 -56.027 1.00 48.59 211 GLY A N 1
ATOM 1645 C CA . GLY A 1 211 ? 15.357 21.819 -56.061 1.00 48.59 211 GLY A CA 1
ATOM 1646 C C . GLY A 1 211 ? 15.977 21.475 -57.427 1.00 48.59 211 GLY A C 1
ATOM 1647 O O . GLY A 1 211 ? 15.449 20.619 -58.143 1.00 48.59 211 GLY A O 1
ATOM 1648 N N . PRO A 1 212 ? 17.084 22.126 -57.825 1.00 44.47 212 PRO A N 1
ATOM 1649 C CA . PRO A 1 212 ? 17.632 21.979 -59.167 1.00 44.47 212 PRO A CA 1
ATOM 1650 C C . PRO A 1 212 ? 18.113 20.545 -59.420 1.00 44.47 212 PRO A C 1
ATOM 1652 O O . PRO A 1 212 ? 18.889 19.974 -58.651 1.00 44.47 212 PRO A O 1
ATOM 1655 N N . VAL A 1 213 ? 17.647 19.977 -60.533 1.00 50.09 213 VAL A N 1
ATOM 1656 C CA . VAL A 1 213 ? 18.054 18.666 -61.048 1.00 50.09 213 VAL A CA 1
ATOM 1657 C C . VAL A 1 213 ? 19.566 18.676 -61.278 1.00 50.09 213 VAL A C 1
ATOM 1659 O O . VAL A 1 213 ? 20.073 19.465 -62.074 1.00 50.09 213 VAL A O 1
ATOM 1662 N N . ARG A 1 214 ? 20.300 17.799 -60.583 1.00 41.75 214 ARG A N 1
ATOM 1663 C CA . ARG A 1 214 ? 21.723 17.561 -60.853 1.00 41.75 214 ARG A CA 1
ATOM 1664 C C . ARG A 1 214 ? 21.881 17.044 -62.284 1.00 41.75 214 ARG A C 1
ATOM 1666 O O . ARG A 1 214 ? 21.436 15.943 -62.600 1.00 41.75 214 ARG A O 1
ATOM 1673 N N . SER A 1 215 ? 22.525 17.837 -63.131 1.00 47.31 215 SER A N 1
ATOM 1674 C CA . SER A 1 215 ? 22.925 17.461 -64.486 1.00 47.31 215 SER A CA 1
ATOM 1675 C C . SER A 1 215 ? 23.844 16.236 -64.450 1.00 47.31 215 SER A C 1
ATOM 1677 O O . SER A 1 215 ? 24.820 16.210 -63.700 1.00 47.31 215 SER A O 1
ATOM 1679 N N . ALA A 1 216 ? 23.538 15.225 -65.265 1.00 50.75 216 ALA A N 1
ATOM 1680 C CA . ALA A 1 216 ? 24.375 14.041 -65.433 1.00 50.75 216 ALA A CA 1
ATOM 1681 C C . ALA A 1 216 ? 25.759 14.410 -66.015 1.00 50.75 216 ALA A C 1
ATOM 1683 O O . ALA A 1 216 ? 25.839 15.301 -66.866 1.00 50.75 216 ALA A O 1
ATOM 1684 N N . PRO A 1 217 ? 26.850 13.738 -65.606 1.00 45.84 217 PRO A N 1
ATOM 1685 C CA . PRO A 1 217 ? 28.161 13.957 -66.205 1.00 45.84 217 PRO A CA 1
ATOM 1686 C C . PRO A 1 217 ? 28.184 13.443 -67.654 1.00 45.84 217 PRO A C 1
ATOM 1688 O O . PRO A 1 217 ? 27.814 12.302 -67.928 1.00 45.84 217 PRO A O 1
ATOM 1691 N N . GLY A 1 218 ? 28.604 14.309 -68.581 1.00 52.44 218 GLY A N 1
ATOM 1692 C CA . GLY A 1 218 ? 28.770 13.989 -70.001 1.00 52.44 218 GLY A CA 1
ATOM 1693 C C . GLY A 1 218 ? 29.934 13.023 -70.280 1.00 52.44 218 GLY A C 1
ATOM 1694 O O . GLY A 1 218 ? 30.775 12.791 -69.408 1.00 52.44 218 GLY A O 1
ATOM 1695 N N . PRO A 1 219 ? 29.997 12.439 -71.491 1.00 51.16 219 PRO A N 1
ATOM 1696 C CA . PRO A 1 219 ? 30.920 11.355 -71.803 1.00 51.16 219 PRO A CA 1
ATOM 1697 C C . PRO A 1 219 ? 32.375 11.831 -71.904 1.00 51.16 219 PRO A C 1
ATOM 1699 O O . PRO A 1 219 ? 32.690 12.839 -72.537 1.00 51.16 219 PRO A O 1
ATOM 1702 N N . VAL A 1 220 ? 33.270 11.054 -71.292 1.00 55.72 220 VAL A N 1
ATOM 1703 C CA . VAL A 1 220 ? 34.724 11.241 -71.323 1.00 55.72 220 VAL A CA 1
ATOM 1704 C C . VAL A 1 220 ? 35.254 10.871 -72.711 1.00 55.72 220 VAL A C 1
ATOM 1706 O O . VAL A 1 220 ? 35.179 9.716 -73.127 1.00 55.72 220 VAL A O 1
ATOM 1709 N N . ASN A 1 221 ? 35.814 11.850 -73.424 1.00 42.97 221 ASN A N 1
ATOM 1710 C CA . ASN A 1 221 ? 36.533 11.623 -74.676 1.00 42.97 221 ASN A CA 1
ATOM 1711 C C . ASN A 1 221 ? 37.901 10.988 -74.384 1.00 42.97 221 ASN A C 1
ATOM 1713 O O . ASN A 1 221 ? 38.768 11.617 -73.776 1.00 42.97 221 ASN A O 1
ATOM 1717 N N . ARG A 1 222 ? 38.097 9.750 -74.845 1.00 43.22 222 ARG A N 1
ATOM 1718 C CA . ARG A 1 222 ? 39.398 9.074 -74.908 1.00 43.22 222 ARG A CA 1
ATOM 1719 C C . ARG A 1 222 ? 40.139 9.609 -76.137 1.00 43.22 222 ARG A C 1
ATOM 1721 O O . ARG A 1 222 ? 39.677 9.394 -77.254 1.00 43.22 222 ARG A O 1
ATOM 1728 N N . ARG A 1 223 ? 41.248 10.323 -75.935 1.00 45.41 223 ARG A N 1
ATOM 1729 C CA . ARG A 1 223 ? 42.226 10.605 -76.995 1.00 45.41 223 ARG A CA 1
ATOM 1730 C C . ARG A 1 223 ? 43.448 9.711 -76.815 1.00 45.41 223 ARG A C 1
ATOM 1732 O O . ARG A 1 223 ? 43.775 9.344 -75.687 1.00 45.41 223 ARG A O 1
ATOM 1739 N N . GLU A 1 224 ? 43.976 9.345 -77.975 1.00 45.44 224 GLU A N 1
ATOM 1740 C CA . GLU A 1 224 ? 45.136 8.501 -78.281 1.00 45.44 224 GLU A CA 1
ATOM 1741 C C . GLU A 1 224 ? 46.439 8.985 -77.637 1.00 45.44 224 GLU A C 1
ATOM 1743 O O . GLU A 1 224 ? 46.582 10.215 -77.437 1.00 45.44 224 GLU A O 1
#

InterPro domains:
  IPR001207 Transposase, mutator type [PF00872] (7-159)
  IPR001207 Transposase, mutator type [PTHR33217] (19-161)